Protein AF-A0A7Y3LKH9-F1 (afdb_monomer)

Radius of gyration: 17.62 Å; Cα contacts (8 Å, |Δi|>4): 462; chains: 1; bounding box: 52×49×43 Å

pLDDT: mean 91.6, std 11.25, range [32.53, 98.62]

Secondary structure (DSSP, 8-state):
----S----PPPPHHHHHHHHHHTT--TT-EEEE-SS-HHHHHHHHHHHTTT-TT-EEEETTTTEEEE--SS--SSTT-GGGG-EEEE--HHHHHHHTT-TTT--EEEE--SEEETT--EESSEES-SSS-SEE-S--TTGGGGGGSSEEEEE-S--STTTEESS-SS-SB-SSTTSHHHHHHHT-SS--EEEEE-SS-EEE--TTT--

Solvent-accessible surface area (backbone atoms only — not comparable to full-atom values): 11127 Å² total; per-residue (Å²): 135,82,81,73,94,70,79,72,75,72,83,81,50,54,64,56,54,41,17,51,61,53,21,74,74,63,47,39,83,34,24,35,43,35,53,58,87,32,62,52,60,54,49,8,50,51,51,22,34,76,69,79,12,68,68,38,42,38,33,41,48,44,64,30,12,32,47,46,69,76,78,70,89,67,98,43,54,64,42,74,73,44,66,49,32,83,45,69,52,55,67,68,58,53,56,69,40,56,43,34,34,92,62,33,32,34,36,55,42,59,46,61,22,32,18,55,29,52,27,20,14,26,42,33,41,53,50,81,94,66,43,82,40,76,47,97,42,47,80,73,29,69,31,41,35,21,16,34,31,28,44,33,42,40,90,64,88,47,73,76,28,49,32,85,63,51,71,33,88,31,13,46,23,28,66,88,21,54,69,52,40,62,72,64,70,53,79,22,64,25,55,57,36,40,40,33,70,86,50,75,45,66,49,42,91,78,60,39,60

Structure (mmCIF, N/CA/C/O backbone):
data_AF-A0A7Y3LKH9-F1
#
_entry.id   AF-A0A7Y3LKH9-F1
#
loop_
_atom_site.group_PDB
_atom_site.id
_atom_site.type_symbol
_atom_site.label_atom_id
_atom_site.label_alt_id
_atom_site.label_comp_id
_atom_site.label_asym_id
_atom_site.label_entity_id
_atom_site.label_seq_id
_atom_site.pdbx_PDB_ins_code
_atom_site.Cartn_x
_atom_site.Cartn_y
_atom_site.Cartn_z
_atom_site.occupancy
_atom_site.B_iso_or_equiv
_atom_site.auth_seq_id
_atom_site.auth_comp_id
_atom_site.auth_asym_id
_atom_site.auth_atom_id
_atom_site.pdbx_PDB_model_num
ATOM 1 N N . MET A 1 1 ? 30.697 -27.870 -15.720 1.00 39.16 1 MET A N 1
ATOM 2 C CA . MET A 1 1 ? 30.028 -27.040 -14.702 1.00 39.16 1 MET A CA 1
ATOM 3 C C . MET A 1 1 ? 28.981 -27.933 -14.052 1.00 39.16 1 MET A C 1
ATOM 5 O O . MET A 1 1 ? 27.916 -28.139 -14.610 1.00 39.16 1 MET A O 1
ATOM 9 N N . THR A 1 2 ? 29.376 -28.647 -13.005 1.00 32.53 2 THR A N 1
ATOM 10 C CA . THR A 1 2 ? 28.554 -29.666 -12.347 1.00 32.53 2 THR A CA 1
ATOM 11 C C . THR A 1 2 ? 27.554 -28.965 -11.439 1.00 32.53 2 THR A C 1
ATOM 13 O O . THR A 1 2 ? 27.930 -28.429 -10.401 1.00 32.53 2 THR A O 1
ATOM 16 N N . VAL A 1 3 ? 26.286 -28.939 -11.853 1.00 41.66 3 VAL A N 1
ATOM 17 C CA . VAL A 1 3 ? 25.172 -28.574 -10.975 1.00 41.66 3 VAL A CA 1
ATOM 18 C C . VAL A 1 3 ? 25.102 -29.655 -9.899 1.00 41.66 3 VAL A C 1
ATOM 20 O O . VAL A 1 3 ? 24.783 -30.810 -10.176 1.00 41.66 3 VAL A O 1
ATOM 23 N N . SER A 1 4 ? 25.522 -29.290 -8.692 1.00 42.88 4 SER A N 1
ATOM 24 C CA . SER A 1 4 ? 25.428 -30.117 -7.494 1.00 42.88 4 SER A CA 1
ATOM 25 C C . SER A 1 4 ? 23.970 -30.540 -7.283 1.00 42.88 4 SER A C 1
ATOM 27 O O . SER A 1 4 ? 23.099 -29.693 -7.107 1.00 42.88 4 SER A O 1
ATOM 29 N N . GLN A 1 5 ? 23.710 -31.850 -7.304 1.00 46.78 5 GLN A N 1
ATOM 30 C CA . GLN A 1 5 ? 22.403 -32.481 -7.083 1.00 46.78 5 GLN A CA 1
ATOM 31 C C . GLN A 1 5 ? 21.967 -32.429 -5.606 1.00 46.78 5 GLN A C 1
ATOM 33 O O . GLN A 1 5 ? 21.708 -33.464 -4.998 1.00 46.78 5 GLN A O 1
ATOM 38 N N . ASN A 1 6 ? 21.906 -31.239 -5.003 1.00 44.88 6 ASN A N 1
ATOM 39 C CA . ASN A 1 6 ? 21.401 -31.098 -3.635 1.00 44.88 6 ASN A CA 1
ATOM 40 C C . ASN A 1 6 ? 20.692 -29.761 -3.358 1.00 44.88 6 ASN A C 1
ATOM 42 O O . ASN A 1 6 ? 20.742 -29.257 -2.240 1.00 44.88 6 ASN A O 1
ATOM 46 N N . ASP A 1 7 ? 19.991 -29.207 -4.351 1.00 50.59 7 ASP A N 1
ATOM 47 C CA . ASP A 1 7 ? 19.012 -28.135 -4.126 1.00 50.59 7 ASP A CA 1
ATOM 48 C C . ASP A 1 7 ? 17.713 -28.737 -3.570 1.00 50.59 7 ASP A C 1
ATOM 50 O O . ASP A 1 7 ? 16.681 -28.818 -4.240 1.00 50.59 7 ASP A O 1
ATOM 54 N N . GLN A 1 8 ? 17.742 -29.179 -2.310 1.00 53.81 8 GLN A N 1
ATOM 55 C CA . GLN A 1 8 ? 16.508 -29.139 -1.534 1.00 53.81 8 GLN A CA 1
ATOM 56 C C . GLN A 1 8 ? 16.164 -27.658 -1.385 1.00 53.81 8 GLN A C 1
ATOM 58 O O . GLN A 1 8 ? 16.803 -26.957 -0.602 1.00 53.81 8 GLN A O 1
ATOM 63 N N . LEU A 1 9 ? 15.209 -27.177 -2.189 1.00 62.66 9 LEU A N 1
ATOM 64 C CA . LEU A 1 9 ? 14.666 -25.825 -2.071 1.00 62.66 9 LEU A CA 1
ATOM 65 C C . LEU A 1 9 ? 14.384 -25.560 -0.590 1.00 62.66 9 LEU A C 1
ATOM 67 O O . LEU A 1 9 ? 13.587 -26.273 0.026 1.00 62.66 9 LEU A O 1
ATOM 71 N N . ALA A 1 10 ? 15.079 -24.576 -0.015 1.00 67.81 10 ALA A N 1
ATOM 72 C CA . ALA A 1 10 ? 14.844 -24.177 1.362 1.00 67.81 10 ALA A CA 1
ATOM 73 C C . ALA A 1 10 ? 13.341 -23.885 1.542 1.00 67.81 10 ALA A C 1
ATOM 75 O O . ALA A 1 10 ? 12.713 -23.339 0.628 1.00 67.81 10 ALA A O 1
ATOM 76 N N . PRO A 1 11 ? 12.736 -24.262 2.682 1.00 83.56 11 PRO A N 1
ATOM 77 C CA . PRO A 1 11 ? 11.339 -23.946 2.932 1.00 83.56 11 PRO A CA 1
ATOM 78 C C . PRO A 1 11 ? 11.144 -22.431 2.833 1.00 83.56 11 PRO A C 1
ATOM 80 O O . PRO A 1 11 ? 11.898 -21.660 3.428 1.00 83.56 11 PRO A O 1
ATOM 83 N N . TRP A 1 12 ? 10.142 -22.016 2.062 1.00 87.25 12 TRP A N 1
ATOM 84 C CA . TRP A 1 12 ? 9.842 -20.606 1.841 1.00 87.25 12 TRP A CA 1
ATOM 85 C C . TRP A 1 12 ? 9.496 -19.904 3.159 1.00 87.25 12 TRP A C 1
ATOM 87 O O . TRP A 1 12 ? 8.848 -20.447 4.059 1.00 87.25 12 TRP A O 1
ATOM 97 N N . SER A 1 13 ? 9.928 -18.657 3.266 1.00 92.50 13 SER A N 1
ATOM 98 C CA . SER A 1 13 ? 9.639 -17.752 4.367 1.00 92.50 13 SER A CA 1
ATOM 99 C C . SER A 1 13 ? 8.230 -17.165 4.258 1.00 92.50 13 SER A C 1
ATOM 101 O O . SER A 1 13 ? 7.627 -17.067 3.185 1.00 92.50 13 SER A O 1
ATOM 103 N N . ARG A 1 14 ? 7.697 -16.685 5.387 1.00 94.56 14 ARG A N 1
ATOM 104 C CA . ARG A 1 14 ? 6.405 -15.979 5.398 1.00 94.56 14 ARG A CA 1
ATOM 105 C C . ARG A 1 14 ? 6.438 -14.718 4.530 1.00 94.56 14 ARG A C 1
ATOM 107 O O . ARG A 1 14 ? 5.446 -14.422 3.875 1.00 94.56 14 ARG A O 1
ATOM 114 N N . SER A 1 15 ? 7.565 -14.009 4.482 1.00 93.94 15 SER A N 1
ATOM 115 C CA . SER A 1 15 ? 7.717 -12.792 3.676 1.00 93.94 15 SER A CA 1
ATOM 116 C C . SER A 1 15 ? 7.677 -13.080 2.173 1.00 93.94 15 SER A C 1
ATOM 118 O O . SER A 1 15 ? 7.067 -12.310 1.435 1.00 93.94 15 SER A O 1
ATOM 120 N N . GLU A 1 16 ? 8.237 -14.209 1.722 1.00 94.25 16 GLU A N 1
ATOM 121 C CA . GLU A 1 16 ? 8.102 -14.664 0.329 1.00 94.25 16 GLU A CA 1
ATOM 122 C C . GLU A 1 16 ? 6.645 -14.987 -0.007 1.00 94.25 16 GLU A C 1
ATOM 124 O O . GLU A 1 16 ? 6.137 -14.535 -1.032 1.00 94.25 16 GLU A O 1
ATOM 129 N N . LEU A 1 17 ? 5.930 -15.685 0.885 1.00 95.38 17 LEU A N 1
ATOM 130 C CA . LEU A 1 17 ? 4.504 -15.946 0.687 1.00 95.38 17 LEU A CA 1
ATOM 131 C C . LEU A 1 17 ? 3.699 -14.639 0.602 1.00 95.38 17 LEU A C 1
ATOM 133 O O . LEU A 1 17 ? 2.852 -14.501 -0.279 1.00 95.38 17 LEU A O 1
ATOM 137 N N . MET A 1 18 ? 3.972 -13.669 1.478 1.00 97.62 18 MET A N 1
ATOM 138 C CA . MET A 1 18 ? 3.322 -12.355 1.440 1.00 97.62 18 MET A CA 1
ATOM 139 C C . MET A 1 18 ? 3.608 -11.616 0.125 1.00 97.62 18 MET A C 1
ATOM 141 O O . MET A 1 18 ? 2.678 -11.080 -0.480 1.00 97.62 18 MET A O 1
ATOM 145 N N . ALA A 1 19 ? 4.859 -11.624 -0.350 1.00 96.69 19 ALA A N 1
ATOM 146 C CA . ALA A 1 19 ? 5.231 -11.017 -1.627 1.00 96.69 19 ALA A CA 1
ATOM 147 C C . ALA A 1 19 ? 4.493 -11.677 -2.803 1.00 96.69 19 ALA A C 1
ATOM 149 O O . ALA A 1 19 ? 3.967 -10.976 -3.663 1.00 96.69 19 ALA A O 1
ATOM 150 N N . VAL A 1 20 ? 4.360 -13.008 -2.800 1.00 97.25 20 VAL A N 1
ATOM 151 C CA . VAL A 1 20 ? 3.569 -13.748 -3.798 1.00 97.25 20 VAL A CA 1
ATOM 152 C C . VAL A 1 20 ? 2.088 -13.358 -3.747 1.00 97.25 20 VAL A C 1
ATOM 154 O O . VAL A 1 20 ? 1.468 -13.187 -4.797 1.00 97.25 20 VAL A O 1
ATOM 157 N N . GLN A 1 21 ? 1.497 -13.208 -2.556 1.00 98.00 21 GLN A N 1
ATOM 158 C CA . GLN A 1 21 ? 0.090 -12.803 -2.426 1.00 98.00 21 GLN A CA 1
ATOM 159 C C . GLN A 1 21 ? -0.160 -11.388 -2.952 1.00 98.00 21 GLN A C 1
ATOM 161 O O . GLN A 1 21 ? -1.174 -11.164 -3.608 1.00 98.00 21 GLN A O 1
ATOM 166 N N . LEU A 1 22 ? 0.763 -10.455 -2.705 1.00 98.25 22 LEU A N 1
ATOM 167 C CA . LEU A 1 22 ? 0.688 -9.100 -3.253 1.00 98.25 22 LEU A CA 1
ATOM 168 C C . LEU A 1 22 ? 0.913 -9.090 -4.771 1.00 98.25 22 LEU A C 1
ATOM 170 O O . LEU A 1 22 ? 0.134 -8.470 -5.489 1.00 98.25 22 LEU A O 1
ATOM 174 N N . ALA A 1 23 ? 1.912 -9.825 -5.271 1.00 98.12 23 ALA A N 1
ATOM 175 C CA . ALA A 1 23 ? 2.246 -9.875 -6.695 1.00 98.12 23 ALA A CA 1
ATOM 176 C C . ALA A 1 23 ? 1.058 -10.335 -7.549 1.00 98.12 23 ALA A C 1
ATOM 178 O O . ALA A 1 23 ? 0.774 -9.732 -8.574 1.00 98.12 23 ALA A O 1
ATOM 179 N N . LYS A 1 24 ? 0.295 -11.336 -7.086 1.00 97.62 24 LYS A N 1
ATOM 180 C CA . LYS A 1 24 ? -0.917 -11.852 -7.761 1.00 97.62 24 LYS A CA 1
ATOM 181 C C . LYS A 1 24 ? -2.038 -10.821 -7.955 1.00 97.62 24 LYS A C 1
ATOM 183 O O . LYS A 1 24 ? -3.040 -11.124 -8.599 1.00 97.62 24 LYS A O 1
ATOM 188 N N . ARG A 1 25 ? -1.944 -9.661 -7.307 1.00 97.69 25 ARG A N 1
ATOM 189 C CA . ARG A 1 25 ? -2.975 -8.609 -7.299 1.00 97.69 25 ARG A CA 1
ATOM 190 C C . ARG A 1 25 ? -2.600 -7.428 -8.184 1.00 97.69 25 ARG A C 1
ATOM 192 O O . ARG A 1 25 ? -3.428 -6.532 -8.376 1.00 97.69 25 ARG A O 1
ATOM 199 N N . LEU A 1 26 ? -1.380 -7.455 -8.709 1.00 98.31 26 LEU A N 1
ATOM 200 C CA . LEU A 1 26 ? -0.872 -6.512 -9.682 1.00 98.31 26 LEU A CA 1
ATOM 201 C C . LEU A 1 26 ? -1.302 -6.938 -11.085 1.00 98.31 26 LEU A C 1
ATOM 203 O O . LEU A 1 26 ? -1.521 -8.116 -11.366 1.00 98.31 26 LEU A O 1
ATOM 207 N N . ARG A 1 27 ? -1.489 -5.946 -11.943 1.00 98.06 27 ARG A N 1
ATOM 208 C CA . ARG A 1 27 ? -1.898 -6.074 -13.338 1.00 98.06 27 ARG A CA 1
ATOM 209 C C . ARG A 1 27 ? -0.782 -5.538 -14.221 1.00 98.06 27 ARG A C 1
ATOM 211 O O . ARG A 1 27 ? 0.042 -4.749 -13.771 1.00 98.06 27 ARG A O 1
ATOM 218 N N . ASN A 1 28 ? -0.759 -5.969 -15.477 1.00 98.12 28 ASN A N 1
ATOM 219 C CA . ASN A 1 28 ? 0.288 -5.571 -16.416 1.00 98.12 28 ASN A CA 1
ATOM 220 C C . ASN A 1 28 ? 0.322 -4.058 -16.682 1.00 98.12 28 ASN A C 1
ATOM 222 O O . ASN A 1 28 ? 1.368 -3.525 -16.996 1.00 98.12 28 ASN A O 1
ATOM 226 N N . ASP A 1 29 ? -0.809 -3.376 -16.538 1.00 97.00 29 ASP A N 1
ATOM 227 C CA . ASP A 1 29 ? -0.981 -1.942 -16.770 1.00 97.00 29 ASP A CA 1
ATOM 228 C C . ASP A 1 29 ? -0.974 -1.108 -15.479 1.00 97.00 29 ASP A C 1
ATOM 230 O O . ASP A 1 29 ? -1.272 0.086 -15.510 1.00 97.00 29 ASP A O 1
ATOM 234 N N . ASP A 1 30 ? -0.668 -1.719 -14.331 1.00 97.50 30 ASP A N 1
ATOM 235 C CA . ASP A 1 30 ? -0.645 -0.984 -13.076 1.00 97.50 30 ASP A CA 1
ATOM 236 C C . ASP A 1 30 ? 0.540 -0.012 -13.003 1.00 97.50 30 ASP A C 1
ATOM 238 O O . ASP A 1 30 ? 1.651 -0.274 -13.470 1.00 97.50 30 ASP A O 1
ATOM 242 N N . VAL A 1 31 ? 0.311 1.092 -12.300 1.00 96.69 31 VAL A N 1
ATOM 243 C CA . VAL A 1 31 ? 1.361 2.002 -11.854 1.00 96.69 31 VAL A CA 1
ATOM 244 C C . VAL A 1 31 ? 1.283 2.060 -10.341 1.00 96.69 31 VAL A C 1
ATOM 246 O O . VAL A 1 31 ? 0.299 2.519 -9.752 1.00 96.69 31 VAL A O 1
ATOM 249 N N . THR A 1 32 ? 2.323 1.544 -9.705 1.00 95.88 32 THR A N 1
ATOM 250 C CA . THR A 1 32 ? 2.370 1.367 -8.260 1.00 95.88 32 THR A CA 1
ATOM 251 C C . THR A 1 32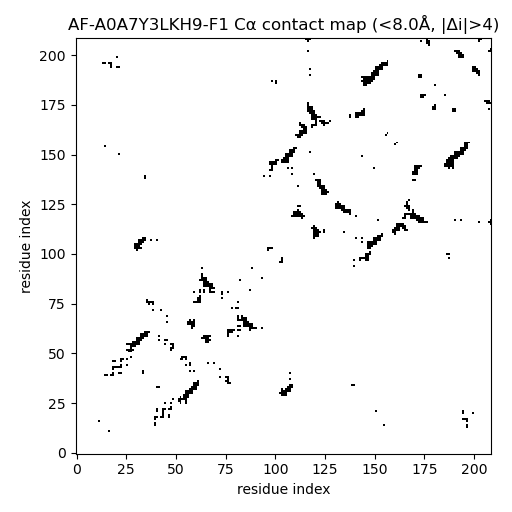 ? 3.279 2.400 -7.617 1.00 95.88 32 THR A C 1
ATOM 253 O O . THR A 1 32 ? 4.335 2.751 -8.152 1.00 95.88 32 THR A O 1
ATOM 256 N N . VAL A 1 33 ? 2.887 2.842 -6.426 1.00 92.19 33 VAL A N 1
ATOM 257 C CA . VAL A 1 33 ? 3.740 3.622 -5.531 1.00 92.19 33 VAL A CA 1
ATOM 258 C C . VAL A 1 33 ? 3.809 2.936 -4.171 1.00 92.19 33 VAL A C 1
ATOM 260 O O . VAL A 1 33 ? 2.857 2.295 -3.709 1.00 92.19 33 VAL A O 1
ATOM 263 N N . MET A 1 34 ? 4.960 3.049 -3.522 1.00 89.38 34 MET A N 1
ATOM 264 C CA . MET A 1 34 ? 5.209 2.452 -2.215 1.00 89.38 34 MET A 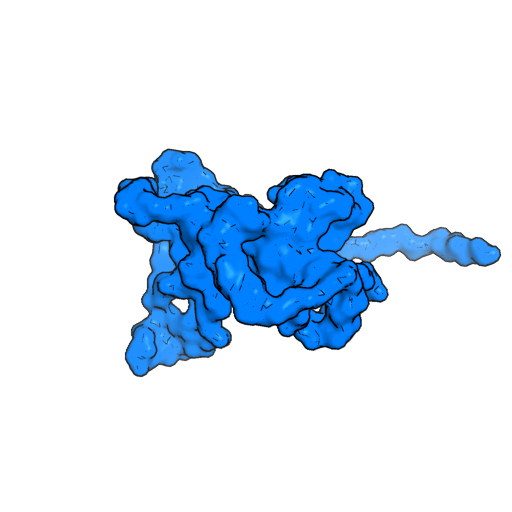CA 1
ATOM 265 C C . MET A 1 34 ? 6.025 3.390 -1.339 1.00 89.38 34 MET A C 1
ATOM 267 O O . MET A 1 34 ? 6.877 4.110 -1.841 1.00 89.38 34 MET A O 1
ATOM 271 N N . GLY A 1 35 ? 5.794 3.357 -0.026 1.00 83.38 35 GLY A N 1
ATOM 272 C CA . GLY A 1 35 ? 6.518 4.198 0.931 1.00 83.38 35 GLY A CA 1
ATOM 273 C C . GLY A 1 35 ? 7.961 3.752 1.201 1.00 83.38 35 GLY A C 1
ATOM 274 O O . GLY A 1 35 ? 8.504 2.852 0.565 1.00 83.38 35 GLY A O 1
ATOM 275 N N . THR A 1 36 ? 8.580 4.358 2.211 1.00 79.62 36 THR A N 1
ATOM 276 C CA . THR A 1 36 ? 10.018 4.232 2.518 1.00 79.62 36 THR A CA 1
ATOM 277 C C . THR A 1 36 ? 10.430 2.894 3.149 1.00 79.62 36 THR A C 1
ATOM 279 O O . THR A 1 36 ? 11.610 2.577 3.166 1.00 79.62 36 THR A O 1
ATOM 282 N N . ALA A 1 37 ? 9.494 2.102 3.682 1.00 84.81 37 ALA A N 1
ATOM 283 C CA . ALA A 1 37 ? 9.763 0.814 4.341 1.00 84.81 37 ALA A CA 1
ATOM 284 C C . ALA A 1 37 ? 8.948 -0.319 3.690 1.00 84.81 37 ALA A C 1
ATOM 286 O O . ALA A 1 37 ? 8.036 -0.897 4.287 1.00 84.81 37 ALA A O 1
ATOM 287 N N . SER A 1 38 ? 9.253 -0.604 2.425 1.00 89.25 38 SER A N 1
ATOM 288 C CA . SER A 1 38 ? 8.386 -1.350 1.504 1.00 89.25 38 SER A CA 1
ATOM 289 C C . SER A 1 38 ? 9.068 -2.531 0.807 1.00 89.25 38 SER A C 1
ATOM 291 O O . SER A 1 38 ? 8.733 -2.866 -0.324 1.00 89.25 38 SER A O 1
ATOM 293 N N . ALA A 1 39 ? 9.977 -3.227 1.496 1.00 91.31 39 ALA A N 1
ATOM 294 C CA . ALA A 1 39 ? 10.739 -4.333 0.907 1.00 91.31 39 ALA A CA 1
ATOM 295 C C . ALA A 1 39 ? 9.836 -5.444 0.333 1.00 91.31 39 ALA A C 1
ATOM 297 O O . ALA A 1 39 ? 10.059 -5.910 -0.780 1.00 91.31 39 ALA A O 1
ATOM 298 N N . ILE A 1 40 ? 8.776 -5.835 1.053 1.00 94.44 40 ILE A N 1
ATOM 299 C CA . ILE A 1 40 ? 7.829 -6.858 0.575 1.00 94.44 40 ILE A CA 1
ATOM 300 C C . ILE A 1 40 ? 7.090 -6.377 -0.696 1.00 94.44 40 ILE A C 1
ATOM 302 O O . ILE A 1 40 ? 7.111 -7.113 -1.683 1.00 94.44 40 ILE A O 1
ATOM 306 N N . PRO A 1 41 ? 6.489 -5.167 -0.741 1.00 95.00 41 PRO A N 1
ATOM 307 C CA . PRO A 1 41 ? 5.968 -4.590 -1.984 1.00 95.00 41 PRO A CA 1
ATOM 308 C C . PRO A 1 41 ? 6.972 -4.484 -3.138 1.00 95.00 41 PRO A C 1
ATOM 310 O O . PRO A 1 41 ? 6.614 -4.818 -4.264 1.00 95.00 41 PRO A O 1
ATOM 313 N N . GLN A 1 42 ? 8.220 -4.071 -2.882 1.00 92.94 42 GLN A N 1
ATOM 314 C CA . GLN A 1 42 ? 9.271 -3.990 -3.909 1.00 92.94 42 GLN A CA 1
ATOM 315 C C . GLN A 1 42 ? 9.510 -5.358 -4.556 1.00 92.94 42 GLN A C 1
ATOM 317 O O . GLN A 1 42 ? 9.518 -5.484 -5.781 1.00 92.94 42 GLN A O 1
ATOM 322 N N . VAL A 1 43 ? 9.634 -6.401 -3.728 1.00 93.94 43 VAL A N 1
ATOM 323 C CA . VAL A 1 43 ? 9.772 -7.784 -4.200 1.00 93.94 43 VAL A CA 1
ATOM 324 C C . VAL A 1 43 ? 8.522 -8.239 -4.946 1.00 93.94 43 VAL A C 1
ATOM 326 O O . VAL A 1 43 ? 8.646 -8.873 -5.989 1.00 93.94 43 VAL A O 1
ATOM 329 N N . ALA A 1 44 ? 7.325 -7.901 -4.462 1.00 95.94 44 ALA A N 1
ATOM 330 C CA . ALA A 1 44 ? 6.070 -8.256 -5.121 1.00 95.94 44 ALA A CA 1
ATOM 331 C C . ALA A 1 44 ? 5.952 -7.639 -6.525 1.00 95.94 44 ALA A C 1
ATOM 333 O O . ALA A 1 44 ? 5.605 -8.342 -7.473 1.00 95.94 44 ALA A O 1
ATOM 334 N N . CYS A 1 45 ? 6.291 -6.355 -6.673 1.00 95.88 45 CYS A N 1
ATOM 335 C CA . CYS A 1 45 ? 6.277 -5.668 -7.964 1.00 95.88 45 CYS A CA 1
ATOM 336 C C . CYS A 1 45 ? 7.302 -6.270 -8.921 1.00 95.88 45 CYS A C 1
ATOM 338 O O . CYS A 1 45 ? 6.974 -6.585 -10.064 1.00 95.88 45 CYS A O 1
ATOM 340 N N . ARG A 1 46 ? 8.525 -6.520 -8.440 1.00 94.06 46 ARG A N 1
ATOM 341 C CA . ARG A 1 46 ? 9.558 -7.146 -9.267 1.00 94.06 46 ARG A CA 1
ATOM 342 C C . ARG A 1 46 ? 9.192 -8.569 -9.675 1.00 94.06 46 ARG A C 1
ATOM 344 O O . ARG A 1 46 ? 9.405 -8.948 -10.821 1.00 94.06 46 ARG A O 1
ATOM 351 N N . LEU A 1 47 ? 8.618 -9.352 -8.763 1.00 95.31 47 LEU A N 1
ATOM 352 C CA . LEU A 1 47 ? 8.116 -10.687 -9.068 1.00 95.31 47 LEU A CA 1
ATOM 353 C C . LEU A 1 47 ? 7.023 -10.627 -10.141 1.00 95.31 47 LEU A C 1
ATOM 355 O O . LEU A 1 47 ? 7.036 -11.439 -11.061 1.00 95.31 47 LEU A O 1
ATOM 359 N N . ALA A 1 48 ? 6.100 -9.667 -10.053 1.00 97.50 48 ALA A N 1
ATOM 360 C CA . ALA A 1 48 ? 5.062 -9.478 -11.060 1.00 97.50 48 ALA A CA 1
ATOM 361 C C . ALA A 1 48 ? 5.659 -9.129 -12.437 1.00 97.50 48 ALA A C 1
ATOM 363 O O . ALA A 1 48 ? 5.340 -9.819 -13.407 1.00 97.50 48 ALA A O 1
ATOM 364 N N . GLN A 1 49 ? 6.605 -8.180 -12.502 1.00 96.25 49 GLN A N 1
ATOM 365 C CA . GLN A 1 49 ? 7.349 -7.822 -13.724 1.00 96.25 49 GLN A CA 1
ATOM 366 C C . GLN A 1 49 ? 8.060 -9.012 -14.370 1.00 96.25 49 GLN A C 1
ATOM 368 O O . GLN A 1 49 ? 8.034 -9.176 -15.585 1.00 96.25 49 GLN A O 1
ATOM 373 N N . LEU A 1 50 ? 8.676 -9.877 -13.563 1.00 95.12 50 LEU A N 1
ATOM 374 C CA . LEU A 1 50 ? 9.406 -11.046 -14.056 1.00 95.12 50 LEU A CA 1
ATOM 375 C C . LEU A 1 50 ? 8.501 -12.230 -14.439 1.00 95.12 50 LEU A C 1
ATOM 377 O O . LEU A 1 50 ? 9.015 -13.239 -14.918 1.00 95.12 50 LEU A O 1
ATOM 381 N N . THR A 1 51 ? 7.186 -12.155 -14.201 1.00 97.12 51 THR A N 1
ATOM 382 C CA . THR A 1 51 ? 6.280 -13.302 -14.387 1.00 97.12 51 THR A CA 1
ATOM 383 C C . THR A 1 51 ? 5.089 -13.017 -15.292 1.00 97.12 51 THR A C 1
ATOM 385 O O . THR A 1 51 ? 4.970 -13.642 -16.341 1.00 97.12 51 THR A O 1
ATOM 388 N N . HIS A 1 52 ? 4.178 -12.133 -14.889 1.00 98.38 52 HIS A N 1
ATOM 389 C CA . HIS A 1 52 ? 2.862 -11.982 -15.525 1.00 98.38 52 HIS A CA 1
ATOM 390 C C . HIS A 1 52 ? 2.485 -10.533 -15.845 1.00 98.38 52 HIS A C 1
ATOM 392 O O . HIS A 1 52 ? 1.471 -10.306 -16.500 1.00 98.38 52 HIS A O 1
ATOM 398 N N . ALA A 1 53 ? 3.274 -9.568 -15.375 1.00 98.44 53 ALA A N 1
ATOM 399 C CA . ALA A 1 53 ? 3.015 -8.143 -15.516 1.00 98.44 53 ALA A CA 1
ATOM 400 C C . ALA A 1 53 ? 4.288 -7.376 -15.948 1.00 98.44 53 ALA A C 1
ATOM 402 O O . ALA A 1 53 ? 4.711 -6.476 -15.223 1.00 98.44 53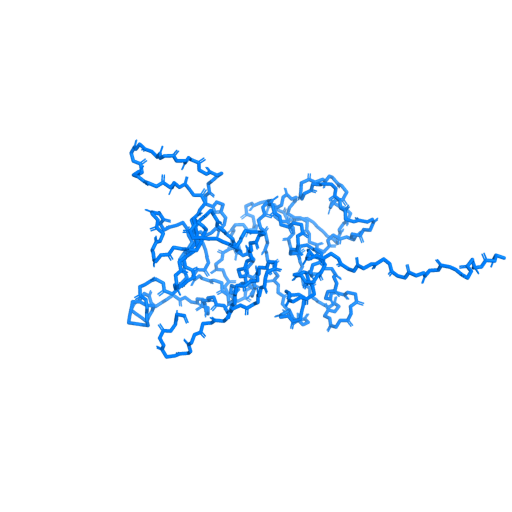 ALA A O 1
ATOM 403 N N . PRO A 1 54 ? 4.955 -7.751 -17.063 1.00 96.94 54 PRO A N 1
ATOM 404 C CA . PRO A 1 54 ? 6.202 -7.118 -17.512 1.00 96.94 54 PRO A CA 1
ATOM 405 C C . PRO A 1 54 ? 6.117 -5.601 -17.741 1.00 96.94 54 PRO A C 1
ATOM 407 O O . PRO A 1 54 ? 7.136 -4.933 -17.587 1.00 96.94 54 PRO A O 1
ATOM 410 N N . ASP A 1 55 ? 4.936 -5.061 -18.051 1.00 97.50 55 ASP A N 1
ATOM 411 C CA . ASP A 1 55 ? 4.728 -3.628 -18.318 1.00 97.50 55 ASP A CA 1
ATOM 412 C C . ASP A 1 55 ? 4.298 -2.829 -17.066 1.00 97.50 55 ASP A C 1
ATOM 414 O O . ASP A 1 55 ? 4.050 -1.626 -17.145 1.00 97.50 55 ASP A O 1
ATOM 418 N N . LEU A 1 56 ? 4.243 -3.480 -15.893 1.00 97.56 56 LEU A N 1
ATOM 419 C CA . LEU A 1 56 ? 3.952 -2.850 -14.602 1.00 97.56 56 LEU A CA 1
ATOM 420 C C . LEU A 1 56 ? 4.987 -1.764 -14.287 1.00 97.56 56 LEU A C 1
ATOM 422 O O . LEU A 1 56 ? 6.186 -2.053 -14.223 1.00 97.56 56 LEU A O 1
ATOM 426 N N . TYR A 1 57 ? 4.533 -0.564 -13.928 1.00 96.75 57 TYR A N 1
ATOM 427 C CA . TYR A 1 57 ? 5.404 0.477 -13.385 1.00 96.75 57 TYR A CA 1
ATOM 428 C C . TYR A 1 57 ? 5.467 0.412 -11.854 1.00 96.75 57 TYR A C 1
ATOM 430 O O . TYR A 1 57 ? 4.452 0.421 -11.156 1.00 96.75 57 TYR A O 1
ATOM 438 N N . SER A 1 58 ? 6.679 0.381 -11.303 1.00 95.00 58 SER A N 1
ATOM 439 C CA . SER A 1 58 ? 6.934 0.332 -9.861 1.00 95.00 58 SER A CA 1
ATOM 440 C C . SER A 1 58 ? 7.811 1.490 -9.413 1.00 95.00 58 SER A C 1
ATOM 442 O O . SER A 1 58 ? 9.015 1.485 -9.667 1.00 95.00 58 SER A O 1
ATOM 444 N N . ILE A 1 59 ? 7.226 2.450 -8.696 1.00 94.25 59 ILE A N 1
ATOM 445 C CA . ILE A 1 59 ? 7.933 3.614 -8.153 1.00 94.25 59 ILE A CA 1
ATOM 446 C C . ILE A 1 59 ? 8.353 3.318 -6.709 1.00 94.25 59 ILE A C 1
ATOM 448 O O . ILE A 1 59 ? 7.518 3.255 -5.805 1.00 94.25 59 ILE A O 1
ATOM 452 N N . ALA A 1 60 ? 9.654 3.141 -6.475 1.00 89.25 60 ALA A N 1
ATOM 453 C CA . ALA A 1 60 ? 10.216 2.879 -5.152 1.00 89.25 60 ALA A CA 1
ATOM 454 C C . ALA A 1 60 ? 10.307 4.176 -4.329 1.00 89.25 60 ALA A C 1
ATOM 456 O O . ALA A 1 60 ? 11.141 5.028 -4.618 1.00 89.25 60 ALA A O 1
ATOM 457 N N . GLY A 1 61 ? 9.497 4.347 -3.280 1.00 75.88 61 GLY A N 1
ATOM 458 C CA . GLY A 1 61 ? 9.373 5.655 -2.613 1.00 75.88 61 GLY A CA 1
ATOM 459 C C . GLY A 1 61 ? 10.568 6.139 -1.794 1.00 75.88 61 GLY A C 1
ATOM 460 O O . GLY A 1 61 ? 10.620 7.319 -1.474 1.00 75.88 61 GLY A O 1
ATOM 461 N N . GLY A 1 62 ? 11.535 5.285 -1.443 1.00 79.75 62 GLY A N 1
ATOM 462 C CA . GLY A 1 62 ? 12.754 5.744 -0.761 1.00 79.75 62 GLY A CA 1
ATOM 463 C C . GLY A 1 62 ? 13.691 6.537 -1.676 1.00 79.75 62 GLY A C 1
ATOM 464 O O . GLY A 1 62 ? 14.280 7.526 -1.249 1.00 79.75 62 GLY A O 1
ATOM 465 N N . THR A 1 63 ? 13.791 6.128 -2.940 1.00 87.69 63 THR A N 1
ATOM 466 C CA . THR A 1 63 ? 14.693 6.715 -3.945 1.00 87.69 63 THR A CA 1
ATOM 467 C C . THR A 1 63 ? 13.956 7.405 -5.092 1.00 87.69 63 THR A C 1
ATOM 469 O O . THR A 1 63 ? 14.590 8.041 -5.924 1.00 87.69 63 THR A O 1
ATOM 472 N N . CYS A 1 64 ? 12.627 7.278 -5.147 1.00 91.94 64 CYS A N 1
ATOM 473 C CA . CYS A 1 64 ? 11.766 7.696 -6.259 1.00 91.94 64 CYS A CA 1
ATOM 474 C C . CYS A 1 64 ? 12.152 7.071 -7.615 1.00 91.94 64 CYS A C 1
ATOM 476 O O . CYS A 1 64 ? 11.839 7.615 -8.676 1.00 91.94 64 CYS A O 1
ATOM 478 N N . SER A 1 65 ? 12.825 5.919 -7.588 1.00 93.69 65 SER A N 1
ATOM 479 C CA . SER A 1 65 ? 13.260 5.201 -8.788 1.00 93.69 65 SER A CA 1
ATOM 480 C C . SER A 1 65 ? 12.105 4.433 -9.419 1.00 93.69 65 SER A C 1
ATOM 482 O O . SER A 1 65 ? 11.334 3.777 -8.716 1.00 93.69 65 SER A O 1
ATOM 484 N N . VAL A 1 66 ? 12.002 4.494 -10.744 1.00 95.19 66 VAL A N 1
ATOM 485 C CA . VAL A 1 66 ? 10.973 3.816 -11.535 1.00 95.19 66 VAL A CA 1
ATOM 486 C C . VAL A 1 66 ? 11.553 2.529 -12.101 1.00 95.19 66 VAL A C 1
ATOM 488 O O . VAL A 1 66 ? 12.530 2.569 -12.843 1.00 95.19 66 VAL A O 1
ATOM 491 N N . ASN A 1 67 ? 10.931 1.399 -11.768 1.00 94.56 67 ASN A N 1
ATOM 492 C CA . ASN A 1 67 ? 11.352 0.058 -12.175 1.00 94.56 67 ASN A CA 1
ATOM 493 C C . ASN A 1 67 ? 12.818 -0.239 -11.815 1.00 94.56 67 ASN A C 1
ATOM 495 O O . ASN A 1 67 ? 13.630 -0.486 -12.705 1.00 94.56 67 ASN A O 1
ATOM 499 N N . PRO A 1 68 ? 13.191 -0.228 -10.522 1.00 91.75 68 PRO A N 1
ATOM 500 C CA . PRO A 1 68 ? 14.527 -0.649 -10.121 1.00 91.75 68 PRO A CA 1
ATOM 501 C C . PRO A 1 68 ? 14.807 -2.085 -10.589 1.00 91.75 68 PRO A C 1
ATOM 503 O O . PRO A 1 68 ? 14.018 -3.010 -10.365 1.00 91.75 68 PRO A O 1
ATOM 506 N N . HIS A 1 69 ? 15.956 -2.287 -11.229 1.00 86.12 69 HIS A N 1
ATOM 507 C CA . HIS A 1 69 ? 16.449 -3.573 -11.719 1.00 86.12 69 HIS A CA 1
ATOM 508 C C . HIS A 1 69 ? 17.018 -4.377 -10.545 1.00 86.12 69 HIS A C 1
ATOM 510 O O . HIS A 1 69 ? 18.221 -4.592 -10.429 1.00 86.12 69 HIS A O 1
ATOM 516 N N . LEU A 1 70 ? 16.139 -4.788 -9.629 1.00 71.56 70 LEU A N 1
ATOM 517 C CA . LEU A 1 70 ? 16.521 -5.507 -8.413 1.00 71.56 70 LEU A CA 1
ATOM 518 C C . LEU A 1 70 ? 17.238 -6.829 -8.736 1.00 71.56 70 LEU A C 1
ATOM 520 O O . LEU A 1 70 ? 16.729 -7.633 -9.526 1.00 71.56 70 LEU A O 1
ATOM 524 N N . GLY A 1 71 ? 18.351 -7.088 -8.040 1.00 65.19 71 GLY A N 1
ATOM 525 C CA . GLY A 1 71 ? 18.949 -8.418 -7.920 1.00 65.19 71 GLY A CA 1
ATOM 526 C C . GLY A 1 71 ? 20.265 -8.418 -7.130 1.00 65.19 71 GLY A C 1
ATOM 527 O O . GLY A 1 71 ? 21.273 -7.995 -7.698 1.00 65.19 71 GLY A O 1
ATOM 528 N N . PRO A 1 72 ? 20.331 -8.931 -5.877 1.00 69.12 72 PRO A N 1
ATOM 529 C CA . PRO A 1 72 ? 19.274 -9.416 -4.960 1.00 69.12 72 PRO A CA 1
ATOM 530 C C . PRO A 1 72 ? 18.450 -8.287 -4.293 1.00 69.12 72 PRO A C 1
ATOM 532 O O . PRO A 1 72 ? 18.597 -7.120 -4.647 1.00 69.12 72 PRO A O 1
ATOM 535 N N . VAL A 1 73 ? 17.557 -8.628 -3.344 1.00 78.75 73 VAL A N 1
ATOM 536 C CA . VAL A 1 73 ? 16.847 -7.632 -2.509 1.00 78.75 73 VAL A CA 1
ATOM 537 C C . VAL A 1 73 ? 17.873 -6.785 -1.764 1.00 78.75 73 VAL A C 1
ATOM 539 O O . VAL A 1 73 ? 18.752 -7.323 -1.091 1.00 78.75 73 VAL A O 1
ATOM 542 N N . VAL A 1 74 ? 17.752 -5.466 -1.882 1.00 81.50 74 VAL A N 1
ATOM 543 C CA . VAL A 1 74 ? 18.648 -4.527 -1.207 1.00 81.50 74 VAL A CA 1
ATOM 544 C C . VAL A 1 74 ? 18.388 -4.504 0.308 1.00 81.50 74 VAL A C 1
ATOM 546 O O . VAL A 1 74 ? 17.242 -4.677 0.735 1.00 81.50 74 VAL A O 1
ATOM 549 N N . PRO A 1 75 ? 19.410 -4.260 1.151 1.00 83.38 75 PRO A N 1
ATOM 550 C CA . PRO A 1 75 ? 19.244 -4.221 2.609 1.00 83.38 75 PRO A CA 1
ATOM 551 C C . PRO A 1 75 ? 18.283 -3.131 3.104 1.00 83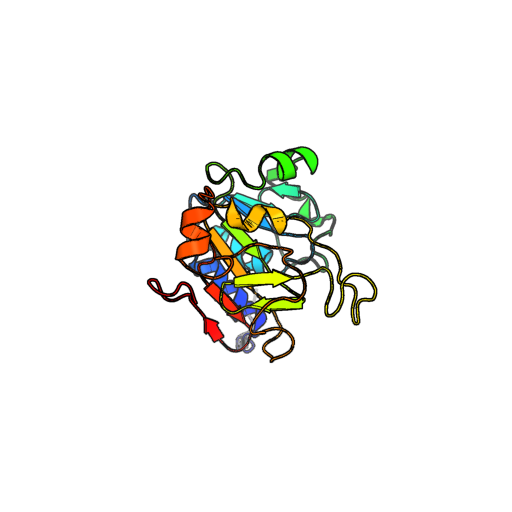.38 75 PRO A C 1
ATOM 553 O O . PRO A 1 75 ? 17.734 -3.235 4.200 1.00 83.38 75 PRO A O 1
ATOM 556 N N . SER A 1 76 ? 18.098 -2.075 2.310 1.00 87.31 76 SER A N 1
ATOM 557 C CA . SER A 1 76 ? 17.268 -0.921 2.634 1.00 87.31 76 SER A CA 1
ATOM 558 C C . SER A 1 76 ? 16.457 -0.474 1.424 1.00 87.31 76 SER A C 1
ATOM 560 O O . SER A 1 76 ? 16.966 -0.403 0.311 1.00 87.31 76 SER A O 1
ATOM 562 N N . CYS A 1 77 ? 15.209 -0.062 1.639 1.00 86.88 77 CYS A N 1
ATOM 563 C CA . CYS A 1 77 ? 14.388 0.537 0.583 1.00 86.88 77 CYS A CA 1
ATOM 564 C C . CYS A 1 77 ? 14.841 1.954 0.176 1.00 86.88 77 CYS A C 1
ATOM 566 O O . CYS A 1 77 ? 14.234 2.547 -0.714 1.00 86.88 77 CYS A O 1
ATOM 568 N N . GLY A 1 78 ? 15.869 2.500 0.834 1.00 86.75 78 GLY A N 1
ATOM 569 C CA . GLY A 1 78 ? 16.580 3.720 0.441 1.00 86.75 78 GLY A CA 1
ATOM 570 C C . GLY A 1 78 ? 18.016 3.460 -0.026 1.00 86.75 78 GLY A C 1
ATOM 571 O O . GLY A 1 78 ? 18.829 4.377 0.009 1.00 86.75 78 GLY A O 1
ATOM 572 N N . ASP A 1 79 ? 18.360 2.217 -0.374 1.00 88.88 79 ASP A N 1
ATOM 573 C CA . ASP A 1 79 ? 19.695 1.868 -0.867 1.00 88.88 79 ASP A CA 1
ATOM 574 C C . ASP A 1 79 ? 19.963 2.483 -2.253 1.00 88.88 79 ASP A C 1
ATOM 576 O O . ASP A 1 79 ? 19.079 2.507 -3.112 1.00 88.88 79 ASP A O 1
ATOM 580 N N . TYR A 1 80 ? 21.191 2.955 -2.486 1.00 89.00 80 TYR A N 1
ATOM 581 C CA . TYR A 1 80 ? 21.606 3.544 -3.763 1.00 89.00 80 TYR A CA 1
ATOM 582 C C . TYR A 1 80 ? 21.515 2.563 -4.932 1.00 89.00 80 TYR A C 1
ATOM 584 O O . TYR A 1 80 ? 21.333 3.000 -6.067 1.00 89.00 80 TYR A O 1
ATOM 592 N N . ASP A 1 81 ? 21.594 1.254 -4.686 1.00 88.69 81 ASP A N 1
ATOM 593 C CA . ASP A 1 81 ? 21.432 0.256 -5.745 1.00 88.69 81 ASP A CA 1
ATOM 594 C C . ASP A 1 81 ? 20.027 0.278 -6.372 1.00 88.69 81 ASP A C 1
ATOM 596 O O . ASP A 1 81 ? 19.871 -0.131 -7.523 1.00 88.69 81 ASP A O 1
ATOM 600 N N . LEU A 1 82 ? 19.021 0.845 -5.691 1.00 89.62 82 LEU A N 1
ATOM 601 C CA . LEU A 1 82 ? 17.697 1.088 -6.277 1.00 89.62 82 LEU A CA 1
ATOM 602 C C . LEU A 1 82 ? 17.711 2.141 -7.392 1.00 89.62 82 LEU A C 1
ATOM 604 O O . LEU A 1 82 ? 16.778 2.175 -8.187 1.00 89.62 82 LEU A O 1
ATOM 608 N N . LEU A 1 83 ? 18.760 2.966 -7.494 1.00 91.00 83 LEU A N 1
ATOM 609 C CA . LEU A 1 83 ? 18.930 3.921 -8.595 1.00 91.00 83 LEU A CA 1
ATOM 610 C C . LEU A 1 83 ? 19.328 3.240 -9.912 1.00 91.00 83 LEU A C 1
ATOM 612 O O . LEU A 1 83 ? 19.319 3.887 -10.959 1.00 91.00 83 LEU A O 1
ATOM 616 N N . ARG A 1 84 ? 19.662 1.942 -9.891 1.00 91.56 84 ARG A N 1
ATOM 617 C CA . ARG A 1 84 ? 19.774 1.127 -11.108 1.00 91.56 84 ARG A CA 1
ATOM 618 C C . ARG A 1 84 ? 18.368 0.801 -11.584 1.00 91.56 84 ARG A C 1
ATOM 620 O O . ARG A 1 84 ? 17.809 -0.238 -11.251 1.00 91.56 84 ARG A O 1
ATOM 627 N N . ALA A 1 85 ? 17.784 1.746 -12.292 1.00 94.06 85 ALA A N 1
ATOM 628 C CA . ALA A 1 85 ? 16.380 1.764 -12.650 1.00 94.06 85 ALA A CA 1
ATOM 629 C C . ALA A 1 85 ? 16.218 2.336 -14.060 1.00 94.06 85 ALA A C 1
ATOM 631 O O . ALA A 1 85 ? 17.161 2.911 -14.607 1.00 94.06 85 ALA A O 1
ATOM 632 N N . ASP A 1 86 ? 15.023 2.212 -14.634 1.00 95.56 86 ASP A N 1
ATOM 633 C CA . ASP A 1 86 ? 14.737 2.789 -15.953 1.00 95.56 86 ASP A CA 1
ATOM 634 C C . ASP A 1 86 ? 14.855 4.321 -15.923 1.00 95.56 86 ASP A C 1
ATOM 636 O O . ASP A 1 86 ? 15.348 4.943 -16.863 1.00 95.56 86 ASP A O 1
ATOM 640 N N . THR A 1 87 ? 14.403 4.934 -14.825 1.00 95.12 87 THR A N 1
ATOM 641 C CA . THR A 1 87 ? 14.550 6.368 -14.550 1.00 95.12 87 THR A CA 1
ATOM 642 C C . THR A 1 87 ? 14.329 6.666 -13.060 1.00 95.12 87 THR A C 1
ATOM 644 O O . THR A 1 87 ? 14.028 5.771 -12.267 1.00 95.12 87 THR A O 1
ATOM 647 N N . SER A 1 88 ? 14.455 7.931 -12.661 1.00 93.81 88 SER A N 1
ATOM 648 C CA . SER A 1 88 ? 14.085 8.421 -11.333 1.00 93.81 88 SER A CA 1
ATOM 649 C C . SER A 1 88 ? 13.261 9.694 -11.454 1.00 93.81 88 SER A C 1
ATOM 651 O O . SER A 1 88 ? 13.562 10.562 -12.272 1.00 93.81 88 SER A O 1
ATOM 653 N N . LEU A 1 89 ? 12.240 9.812 -10.611 1.00 93.38 89 LEU A N 1
ATOM 654 C CA . LEU A 1 89 ? 11.422 11.016 -10.491 1.00 93.38 89 LEU A CA 1
ATOM 655 C C . LEU A 1 89 ? 11.917 11.875 -9.327 1.00 93.38 89 LEU A C 1
ATOM 657 O O . LEU A 1 89 ? 12.552 11.369 -8.398 1.00 93.38 89 LEU A O 1
ATOM 661 N N . SER A 1 90 ? 11.609 13.173 -9.352 1.00 93.81 90 SER A N 1
ATOM 662 C CA . SER A 1 90 ? 11.750 13.981 -8.142 1.00 93.81 90 SER A CA 1
ATOM 663 C C . SER A 1 90 ? 10.645 13.611 -7.152 1.00 93.81 90 SER A C 1
ATOM 665 O O . SER A 1 90 ? 9.529 13.274 -7.552 1.00 93.81 90 SER A O 1
ATOM 667 N N . LEU A 1 91 ? 10.923 13.708 -5.849 1.00 91.25 91 LEU A N 1
ATOM 668 C CA . LEU A 1 91 ? 9.901 13.438 -4.832 1.00 91.25 91 LEU A CA 1
ATOM 669 C C . LEU A 1 91 ? 8.678 14.353 -4.996 1.00 91.25 91 LEU A C 1
ATOM 671 O O . LEU 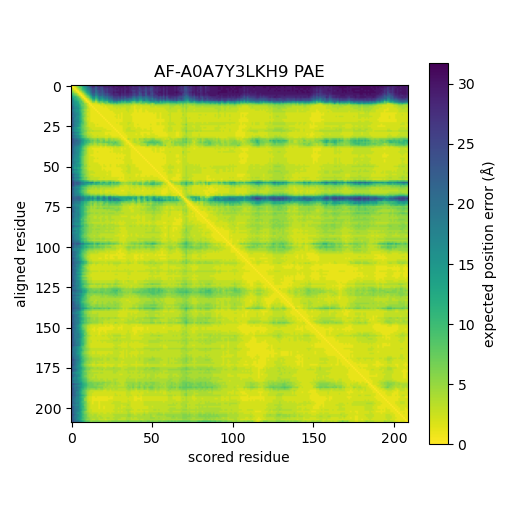A 1 91 ? 7.554 13.909 -4.788 1.00 91.25 91 LEU A O 1
ATOM 675 N N . ASN A 1 92 ? 8.884 15.606 -5.410 1.00 92.19 92 ASN A N 1
ATOM 676 C CA . ASN A 1 92 ? 7.786 16.535 -5.671 1.00 92.19 92 ASN A CA 1
ATOM 677 C C . ASN A 1 92 ? 6.861 16.010 -6.775 1.00 92.19 92 ASN A C 1
ATOM 679 O O . ASN A 1 92 ? 5.646 16.070 -6.615 1.00 92.19 92 ASN A O 1
ATOM 683 N N . ASP A 1 93 ? 7.418 15.452 -7.853 1.00 92.88 93 ASP A N 1
ATOM 684 C CA . ASP A 1 93 ? 6.617 14.871 -8.933 1.00 92.88 93 ASP A CA 1
ATOM 685 C C . ASP A 1 93 ? 5.853 13.639 -8.451 1.00 92.88 93 ASP A C 1
ATOM 687 O O . ASP A 1 93 ? 4.667 13.512 -8.736 1.00 92.88 93 ASP A O 1
ATOM 691 N N . VAL A 1 94 ? 6.493 12.765 -7.664 1.00 92.12 94 VAL A N 1
ATOM 692 C CA . VAL A 1 94 ? 5.809 11.604 -7.072 1.00 92.12 94 VAL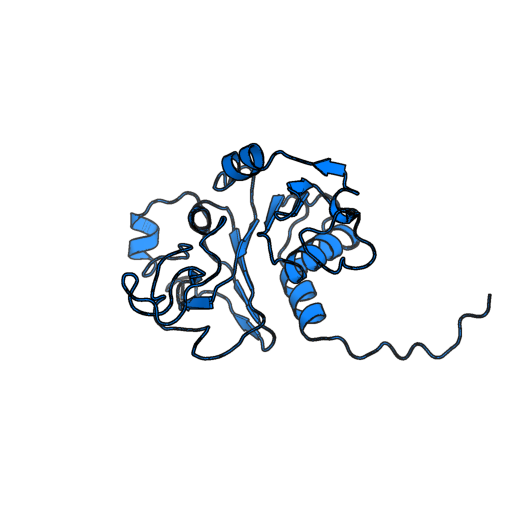 A CA 1
ATOM 693 C C . VAL A 1 94 ? 4.623 12.062 -6.224 1.00 92.12 94 VAL A C 1
ATOM 695 O O . VAL A 1 94 ? 3.516 11.576 -6.435 1.00 92.12 94 VAL A O 1
ATOM 698 N N . VAL A 1 95 ? 4.814 13.048 -5.343 1.00 90.62 95 VAL A N 1
ATOM 699 C CA . VAL A 1 95 ? 3.741 13.602 -4.497 1.00 90.62 95 VAL A CA 1
ATOM 700 C C . VAL A 1 95 ? 2.631 14.258 -5.328 1.00 90.62 95 VAL A C 1
ATOM 702 O O . VAL A 1 95 ? 1.463 14.139 -4.976 1.00 90.62 95 VAL A O 1
ATOM 705 N N . LEU A 1 96 ? 2.949 14.914 -6.451 1.00 90.44 96 LEU A N 1
ATOM 706 C CA . LEU A 1 96 ? 1.934 15.462 -7.365 1.00 90.44 96 LEU A CA 1
ATOM 707 C C . LEU A 1 96 ? 1.091 14.370 -8.045 1.00 90.44 96 LEU A C 1
ATOM 709 O O . LEU A 1 96 ? -0.056 14.625 -8.421 1.00 90.44 96 LEU A O 1
ATOM 713 N N . LEU A 1 97 ? 1.654 13.173 -8.216 1.00 90.50 97 LEU A N 1
ATOM 714 C CA . LEU A 1 97 ? 0.944 12.003 -8.730 1.00 90.50 97 LEU A CA 1
ATOM 715 C C . LEU A 1 97 ? 0.182 11.253 -7.626 1.00 90.50 97 LEU A C 1
ATOM 717 O O . LEU A 1 97 ? -0.793 10.560 -7.926 1.00 90.50 97 LEU A O 1
ATOM 721 N N . GLU A 1 98 ? 0.572 11.391 -6.355 1.00 87.75 98 GLU A N 1
ATOM 722 C CA . GLU A 1 98 ? -0.152 10.790 -5.234 1.00 87.75 98 GLU A CA 1
ATOM 723 C C . GLU A 1 98 ? -1.604 11.301 -5.185 1.00 87.75 98 GLU A C 1
ATOM 725 O O . GLU A 1 98 ? -1.901 12.491 -5.095 1.00 87.75 98 GLU A O 1
ATOM 730 N N . GLY A 1 99 ? -2.552 10.369 -5.299 1.00 81.31 99 GLY A N 1
ATOM 731 C CA . GLY A 1 99 ? -3.983 10.673 -5.359 1.00 81.31 99 GLY A CA 1
ATOM 732 C C . GLY A 1 99 ? -4.529 11.049 -6.743 1.00 81.31 99 GLY A C 1
ATOM 733 O O . GLY A 1 99 ? -5.689 11.464 -6.838 1.00 81.31 99 GLY A O 1
ATOM 734 N N . ARG A 1 100 ? -3.733 10.884 -7.808 1.00 88.75 100 ARG A N 1
ATOM 735 C CA . ARG A 1 100 ? -4.202 10.803 -9.200 1.00 88.75 100 ARG A CA 1
ATOM 736 C C . ARG A 1 100 ? -4.493 9.344 -9.550 1.00 88.75 100 ARG A C 1
ATOM 738 O O . ARG A 1 100 ? -3.616 8.649 -10.053 1.00 88.75 100 ARG A O 1
ATOM 745 N N . ALA A 1 101 ? -5.714 8.877 -9.271 1.00 84.69 101 ALA A N 1
ATOM 746 C CA . ALA A 1 101 ? -6.147 7.504 -9.577 1.00 84.69 101 ALA A CA 1
ATOM 747 C C . ALA A 1 101 ? -6.047 7.136 -11.070 1.00 84.69 101 ALA A C 1
ATOM 749 O O . ALA A 1 101 ? -5.998 5.956 -11.405 1.00 84.69 101 ALA A O 1
ATOM 750 N N . ASP A 1 102 ? -6.026 8.137 -11.954 1.00 88.06 102 ASP A N 1
ATOM 751 C CA . ASP A 1 102 ? -5.817 7.986 -13.394 1.00 88.06 102 ASP A CA 1
ATOM 752 C C . ASP A 1 102 ? -4.356 7.706 -13.775 1.00 88.06 102 ASP A C 1
ATOM 754 O O . ASP A 1 102 ? -4.095 7.270 -14.893 1.00 88.06 102 ASP A O 1
ATOM 758 N N . VAL A 1 103 ? -3.415 7.948 -12.856 1.00 91.62 103 VAL A N 1
ATOM 759 C CA . VAL A 1 103 ? -1.990 7.653 -13.038 1.00 91.62 103 VAL A CA 1
ATOM 760 C C . VAL A 1 103 ? -1.560 6.544 -12.092 1.00 91.62 103 VAL A C 1
ATOM 762 O O . VAL A 1 103 ? -1.192 5.478 -12.558 1.00 91.62 103 VAL A O 1
ATOM 765 N N . LEU A 1 104 ? -1.617 6.767 -10.775 1.00 92.50 104 LEU A N 1
ATOM 766 C CA . LEU A 1 104 ? -1.249 5.768 -9.772 1.00 92.50 104 LEU A CA 1
ATOM 767 C C . LEU A 1 104 ? -2.456 4.875 -9.482 1.00 92.50 104 LEU A C 1
ATOM 769 O O . LEU A 1 104 ? -3.434 5.289 -8.854 1.00 92.50 104 LEU A O 1
ATOM 773 N N . THR A 1 105 ? -2.385 3.630 -9.937 1.00 95.06 105 THR A N 1
ATOM 774 C CA . THR A 1 105 ? -3.496 2.680 -9.844 1.00 95.06 105 THR A CA 1
ATOM 775 C C . THR A 1 105 ? -3.449 1.855 -8.563 1.00 95.06 105 THR A C 1
ATOM 777 O O . THR A 1 105 ? -4.498 1.406 -8.096 1.00 95.06 105 THR A O 1
ATOM 780 N N . VAL A 1 106 ? -2.261 1.667 -7.973 1.00 96.38 106 VAL A N 1
ATOM 781 C CA . VAL A 1 106 ? -2.062 0.865 -6.758 1.00 96.38 106 VAL A CA 1
ATOM 782 C C . VAL A 1 106 ? -1.188 1.595 -5.742 1.00 96.38 106 VAL A C 1
ATOM 784 O O . VAL A 1 106 ? -0.071 2.011 -6.046 1.00 96.38 106 VAL A O 1
ATOM 787 N N . PHE A 1 107 ? -1.667 1.669 -4.500 1.00 95.38 107 PHE A N 1
ATOM 788 C CA . PHE A 1 107 ? -0.876 2.117 -3.353 1.00 95.38 107 PHE A CA 1
ATOM 789 C C . PHE A 1 107 ? -0.677 0.968 -2.366 1.00 95.38 107 PHE A C 1
ATOM 791 O O . PHE A 1 107 ? -1.645 0.347 -1.916 1.00 95.38 107 PHE A O 1
ATOM 798 N N . PHE A 1 108 ? 0.572 0.715 -1.978 1.00 96.25 108 PHE A N 1
ATOM 799 C CA . PHE A 1 108 ? 0.876 -0.218 -0.893 1.00 96.25 108 PHE A CA 1
ATOM 800 C C . PHE A 1 108 ? 0.865 0.488 0.459 1.00 96.25 108 PHE A C 1
ATOM 802 O O . PHE A 1 108 ? 1.672 1.384 0.711 1.00 96.25 108 PHE A O 1
ATOM 809 N N . ALA A 1 109 ? -0.031 0.061 1.342 1.00 95.44 109 ALA A N 1
ATOM 810 C CA . ALA A 1 109 ? -0.252 0.687 2.638 1.00 95.44 109 ALA A CA 1
ATOM 811 C C . ALA A 1 109 ? 0.101 -0.243 3.803 1.00 95.44 109 ALA A C 1
ATOM 813 O O . ALA A 1 109 ? 0.145 -1.464 3.672 1.00 95.44 109 ALA A O 1
ATOM 814 N N . GLY A 1 110 ? 0.306 0.351 4.972 1.00 94.62 110 GLY A N 1
ATOM 815 C CA . GLY A 1 110 ? 0.513 -0.350 6.231 1.00 94.62 110 GLY A CA 1
ATOM 816 C C . GLY A 1 110 ? 0.314 0.606 7.403 1.00 94.62 110 GLY A C 1
ATOM 817 O O . GLY A 1 110 ? 0.153 1.814 7.218 1.00 94.62 110 GLY A O 1
ATOM 818 N N . GLY A 1 111 ? 0.331 0.072 8.620 1.00 94.88 111 GLY A N 1
ATOM 819 C CA . GLY A 1 111 ? 0.090 0.859 9.822 1.00 94.88 111 GLY A CA 1
ATOM 820 C C . GLY A 1 111 ? 0.649 0.210 11.081 1.00 94.88 111 GLY A C 1
ATOM 821 O O . GLY A 1 111 ? 0.783 -1.011 11.162 1.00 94.88 111 GLY A O 1
ATOM 822 N N . LEU A 1 112 ? 0.939 1.046 12.079 1.00 96.75 112 LEU A N 1
ATOM 823 C CA . LEU A 1 112 ? 1.041 0.630 13.478 1.00 96.75 112 LEU A CA 1
ATOM 824 C C . LEU A 1 112 ? -0.309 0.100 13.962 1.00 96.75 112 LEU A C 1
ATOM 826 O O . LEU A 1 112 ? -0.335 -0.898 14.675 1.00 96.75 112 LEU A O 1
ATOM 830 N N . GLN A 1 113 ? -1.393 0.751 13.527 1.00 98.31 113 GLN A N 1
ATOM 831 C CA . GLN A 1 113 ? -2.766 0.273 13.631 1.00 98.31 113 GLN A CA 1
ATOM 832 C C . GLN A 1 113 ? -3.416 0.247 12.244 1.00 98.31 113 GLN A C 1
ATOM 834 O O . GLN A 1 113 ? -3.168 1.127 11.414 1.00 98.31 113 GLN A O 1
ATOM 839 N N . ILE A 1 114 ? -4.250 -0.758 12.028 1.00 98.62 114 ILE A N 1
ATOM 840 C CA . ILE A 1 114 ? -5.125 -0.964 10.883 1.00 98.62 114 ILE A CA 1
ATOM 841 C C . ILE A 1 114 ? -6.484 -1.314 11.480 1.00 98.62 114 ILE A C 1
ATOM 843 O O . ILE A 1 114 ? -6.565 -2.227 12.307 1.00 98.62 114 ILE A O 1
ATOM 847 N N . ASP A 1 115 ? -7.526 -0.576 11.114 1.00 98.50 115 ASP A N 1
ATOM 848 C CA . ASP A 1 115 ? -8.871 -0.873 11.601 1.00 98.50 115 ASP A CA 1
ATOM 849 C C . ASP A 1 115 ? -9.705 -1.705 10.629 1.00 98.50 115 ASP A C 1
ATOM 851 O O . ASP A 1 115 ? -9.268 -2.048 9.528 1.00 98.50 115 ASP A O 1
ATOM 855 N N . ALA A 1 116 ? -10.916 -2.051 11.063 1.00 97.44 116 ALA A N 1
ATOM 856 C CA . ALA A 1 116 ? -11.798 -2.939 10.324 1.00 97.44 116 ALA A CA 1
ATOM 857 C C . ALA A 1 116 ? -12.268 -2.370 8.973 1.00 97.44 116 ALA A C 1
ATOM 859 O O . ALA A 1 116 ? -12.690 -3.136 8.127 1.00 97.44 116 ALA A O 1
ATOM 860 N N . TYR A 1 117 ? -12.156 -1.060 8.732 1.00 98.19 117 TYR A N 1
ATOM 861 C CA . TYR A 1 117 ? -12.483 -0.435 7.441 1.00 98.19 117 TYR A CA 1
ATOM 862 C C . TYR A 1 117 ? -11.227 -0.164 6.596 1.00 98.19 117 TYR A C 1
ATOM 864 O O . TYR A 1 117 ? -11.270 0.561 5.599 1.00 98.19 117 TYR A O 1
ATOM 872 N N . GLY A 1 118 ? -10.079 -0.708 7.011 1.00 98.06 118 GLY A N 1
ATOM 873 C CA . GLY A 1 118 ? -8.801 -0.539 6.333 1.00 98.06 118 GLY A CA 1
ATOM 874 C C . GLY A 1 118 ? -8.180 0.843 6.525 1.00 98.06 118 GLY A C 1
ATOM 875 O O . GLY A 1 118 ? -7.264 1.196 5.778 1.00 98.06 118 GLY A O 1
ATOM 876 N N . ASN A 1 119 ? -8.632 1.635 7.507 1.00 98.38 119 ASN A N 1
ATOM 877 C CA . ASN A 1 119 ? -7.924 2.866 7.845 1.00 98.38 119 ASN A CA 1
ATOM 878 C C . ASN A 1 119 ? -6.579 2.519 8.484 1.00 98.38 119 ASN A C 1
ATOM 880 O O . ASN A 1 119 ? -6.474 1.593 9.287 1.00 98.38 119 ASN A O 1
ATOM 884 N N . CYS A 1 120 ? -5.550 3.288 8.145 1.00 98.00 120 CYS A N 1
ATOM 885 C CA . CYS A 1 120 ? -4.179 3.051 8.579 1.00 98.00 120 CYS A CA 1
ATOM 886 C C . CYS A 1 120 ? -3.663 4.198 9.454 1.00 98.00 120 CYS A C 1
ATOM 888 O O . CYS A 1 120 ? -3.924 5.376 9.199 1.00 98.00 120 CYS A O 1
ATOM 890 N N . ASN A 1 121 ? -2.864 3.856 10.462 1.00 97.81 121 ASN A N 1
ATOM 891 C CA . ASN A 1 121 ? -2.222 4.815 11.355 1.00 97.81 121 ASN A CA 1
ATOM 892 C C . ASN A 1 121 ? -0.733 4.507 11.510 1.00 97.81 121 ASN A C 1
ATOM 894 O O . ASN A 1 121 ? -0.364 3.445 12.003 1.00 97.81 121 ASN A O 1
ATOM 898 N N . LEU A 1 122 ? 0.123 5.462 11.144 1.00 96.25 122 LEU A N 1
ATOM 899 C CA . LEU A 1 122 ? 1.577 5.441 11.369 1.00 96.25 122 LEU A CA 1
ATOM 900 C C . LEU A 1 122 ? 2.046 6.603 12.259 1.00 96.25 122 LEU A C 1
ATOM 902 O O . LEU A 1 122 ? 3.231 6.932 12.313 1.00 96.25 122 LEU A O 1
ATOM 906 N N . VAL A 1 123 ? 1.118 7.279 12.928 1.00 96.31 123 VAL A N 1
ATOM 907 C CA . VAL A 1 123 ? 1.348 8.599 13.507 1.00 96.31 123 VAL A CA 1
ATOM 908 C C . VAL A 1 123 ? 1.378 8.535 15.024 1.00 96.31 123 VAL A C 1
ATOM 910 O O . VAL A 1 123 ? 2.426 8.768 15.626 1.00 96.31 123 VAL A O 1
ATOM 913 N N . SER A 1 124 ? 0.255 8.218 15.651 1.00 96.94 124 SER A N 1
ATOM 914 C CA . SER A 1 124 ? 0.096 8.319 17.099 1.00 96.94 124 SER A CA 1
ATOM 915 C C . SER A 1 124 ? -0.798 7.204 17.588 1.00 96.94 124 SER A C 1
ATOM 917 O O . SER A 1 124 ? -1.913 7.074 17.095 1.00 96.94 124 SER A O 1
ATOM 919 N N . VAL A 1 125 ? -0.312 6.421 18.546 1.00 97.56 125 VAL A N 1
ATOM 920 C CA . VAL A 1 125 ? -1.131 5.469 19.305 1.00 97.56 125 VAL A CA 1
ATOM 921 C C . VAL A 1 125 ? -1.431 6.089 20.667 1.00 97.56 125 VAL A C 1
ATOM 923 O O . VAL A 1 125 ? -0.522 6.580 21.347 1.00 97.56 125 VAL A O 1
ATOM 926 N N . GLY A 1 126 ? -2.699 6.055 21.063 1.00 96.19 126 GLY A N 1
ATOM 927 C CA . GLY A 1 126 ? -3.250 6.840 22.162 1.00 96.19 126 GLY A CA 1
ATOM 928 C C . GLY A 1 126 ? -3.501 8.306 21.793 1.00 96.19 126 GLY A C 1
ATOM 929 O O . GLY A 1 126 ? -3.532 8.681 20.621 1.00 96.19 126 GLY A O 1
ATOM 930 N N . ASP A 1 127 ? -3.678 9.137 22.822 1.00 94.50 127 ASP A N 1
ATOM 931 C CA . ASP A 1 127 ? -3.985 10.563 22.681 1.00 94.50 127 ASP A CA 1
ATOM 932 C C . ASP A 1 127 ? -2.935 11.320 21.849 1.00 94.50 127 ASP A C 1
ATOM 934 O O . ASP A 1 127 ? -1.739 11.209 22.100 1.00 94.50 127 ASP A O 1
ATOM 938 N N . TRP A 1 128 ? -3.375 12.134 20.886 1.00 90.50 128 TRP A N 1
ATOM 939 C CA . TRP A 1 128 ? -2.481 12.885 19.994 1.00 90.50 128 TRP A CA 1
ATOM 940 C C . TRP A 1 128 ? -1.620 13.923 20.728 1.00 90.50 128 TRP A C 1
ATOM 942 O O . TRP A 1 128 ? -0.467 14.141 20.354 1.00 90.50 128 TRP A O 1
ATOM 952 N N . GLY A 1 129 ? -2.162 14.563 21.770 1.00 94.25 129 GLY A N 1
ATOM 953 C CA . GLY A 1 129 ? -1.442 15.567 22.556 1.00 94.25 129 GLY A CA 1
ATOM 954 C C . GLY A 1 129 ? -0.350 14.958 23.434 1.00 94.25 129 GLY A C 1
ATOM 955 O O . GLY A 1 129 ? 0.668 15.604 23.696 1.00 94.25 129 GLY A O 1
ATOM 956 N N . ARG A 1 130 ? -0.531 13.704 23.864 1.00 95.56 130 ARG A N 1
ATOM 957 C CA . ARG A 1 130 ? 0.462 12.943 24.629 1.00 95.56 130 ARG A CA 1
ATOM 958 C C . ARG A 1 130 ? 0.467 11.460 24.222 1.00 95.56 130 ARG A C 1
ATOM 960 O O . ARG A 1 130 ? -0.017 10.621 24.990 1.00 95.56 130 ARG A O 1
ATOM 967 N N . PRO A 1 131 ? 1.043 11.126 23.051 1.00 96.69 131 PRO A N 1
ATOM 968 C CA . PRO A 1 131 ? 0.978 9.778 22.502 1.00 96.69 131 PRO A CA 1
ATOM 969 C C . PRO A 1 131 ? 1.676 8.772 23.407 1.00 96.69 131 PRO A C 1
ATOM 971 O O . PRO A 1 131 ? 2.779 9.022 23.897 1.00 96.69 131 PRO A O 1
ATOM 974 N N . ALA A 1 132 ? 1.070 7.596 23.569 1.00 97.12 132 ALA A N 1
ATOM 975 C CA . ALA A 1 132 ? 1.735 6.460 24.204 1.00 97.12 132 ALA A CA 1
ATOM 976 C C . ALA A 1 132 ? 2.868 5.920 23.314 1.00 97.12 132 ALA A C 1
ATOM 978 O O . ALA A 1 132 ? 3.889 5.451 23.814 1.00 97.12 132 ALA A O 1
ATOM 979 N N . LEU A 1 133 ? 2.696 6.018 21.991 1.00 97.19 133 LEU A N 1
ATOM 980 C CA . LEU A 1 133 ? 3.724 5.732 20.993 1.00 97.19 133 LEU A CA 1
ATOM 981 C C . LEU A 1 133 ? 3.611 6.727 19.834 1.00 97.19 133 LEU A C 1
ATOM 983 O O . LEU A 1 133 ? 2.560 6.837 19.199 1.00 97.19 133 LEU A O 1
ATOM 987 N N . ARG A 1 134 ? 4.720 7.407 19.520 1.00 96.75 134 ARG A N 1
ATOM 988 C CA . ARG A 1 134 ? 4.851 8.232 18.315 1.00 96.75 134 ARG A CA 1
ATOM 989 C C . ARG A 1 134 ? 5.453 7.397 17.188 1.00 96.75 134 ARG A C 1
ATOM 991 O O . ARG A 1 134 ? 6.582 6.928 17.289 1.00 96.75 134 ARG A O 1
ATOM 998 N N . GLY A 1 135 ? 4.683 7.212 16.124 1.00 95.19 135 GLY A N 1
ATOM 999 C CA . GLY A 1 135 ? 5.108 6.516 14.917 1.00 95.19 135 GLY A CA 1
ATOM 1000 C C . GLY A 1 135 ? 5.922 7.381 13.948 1.00 95.19 135 GLY A C 1
ATOM 1001 O O . GLY A 1 135 ? 6.109 8.579 14.185 1.00 95.19 135 GLY A O 1
ATOM 1002 N N . PRO A 1 136 ? 6.382 6.792 12.832 1.00 92.31 136 PRO A N 1
ATOM 1003 C CA . PRO A 1 136 ? 7.269 7.452 11.871 1.00 92.31 136 PRO A CA 1
ATOM 1004 C C . PRO A 1 136 ? 6.618 8.611 11.093 1.00 92.31 136 PRO A C 1
ATOM 1006 O O . PRO A 1 136 ? 7.335 9.420 10.514 1.00 92.31 136 PRO A O 1
ATOM 1009 N N . GLY A 1 137 ? 5.284 8.734 11.094 1.00 92.75 137 GLY A N 1
ATOM 1010 C CA . GLY A 1 137 ? 4.549 9.767 10.350 1.00 92.75 137 GLY A CA 1
ATOM 1011 C C . GLY A 1 137 ? 3.675 9.196 9.231 1.00 92.75 137 GLY A C 1
ATOM 1012 O O . GLY A 1 137 ? 3.713 8.003 8.950 1.00 92.75 137 GLY A O 1
ATOM 1013 N N . THR A 1 138 ? 2.848 10.044 8.614 1.00 90.44 138 THR A N 1
ATOM 1014 C CA . THR A 1 138 ? 1.854 9.621 7.610 1.00 90.44 138 THR A CA 1
ATOM 1015 C C . THR A 1 138 ? 2.471 9.235 6.270 1.00 90.44 138 THR A C 1
ATOM 1017 O O . THR A 1 138 ? 1.955 8.341 5.608 1.00 90.44 138 THR A O 1
ATOM 1020 N N . VAL A 1 139 ? 3.561 9.895 5.859 1.00 87.44 139 VAL A N 1
ATOM 1021 C CA . VAL A 1 139 ? 4.127 9.767 4.502 1.00 87.44 139 VAL A CA 1
ATOM 1022 C C . VAL A 1 139 ? 2.991 9.935 3.468 1.00 87.44 139 VAL A C 1
ATOM 1024 O O . VAL A 1 139 ? 2.201 10.865 3.626 1.00 87.44 139 VAL A O 1
ATOM 1027 N N . GLY A 1 140 ? 2.845 9.042 2.484 1.00 90.88 140 GLY A N 1
ATOM 1028 C CA . GLY A 1 140 ? 1.791 9.097 1.462 1.00 90.88 140 GLY A CA 1
ATOM 1029 C C . GLY A 1 140 ? 0.425 8.538 1.896 1.00 90.88 140 GLY A C 1
ATOM 1030 O O . GLY A 1 140 ? -0.514 8.535 1.103 1.00 90.88 140 GLY A O 1
ATOM 1031 N N . LEU A 1 141 ? 0.261 8.085 3.150 1.00 94.44 141 LEU A N 1
ATOM 1032 C CA . LEU A 1 141 ? -1.030 7.576 3.638 1.00 94.44 141 LEU A CA 1
ATOM 1033 C C . LEU A 1 141 ? -2.229 8.535 3.432 1.00 94.44 141 LEU A C 1
ATOM 1035 O O . LEU A 1 141 ? -3.314 8.041 3.124 1.00 94.44 141 LEU A O 1
ATOM 1039 N N . PRO A 1 142 ? -2.107 9.874 3.532 1.00 94.12 142 PRO A N 1
ATOM 1040 C CA . PRO A 1 142 ? -3.254 10.763 3.348 1.00 94.12 142 PRO A CA 1
ATOM 1041 C C . PRO A 1 142 ? -3.885 10.675 1.948 1.00 94.12 142 PRO A C 1
ATOM 1043 O O . PRO A 1 142 ? -5.035 11.074 1.775 1.00 94.12 142 PRO A O 1
ATOM 1046 N N . PHE A 1 143 ? -3.171 10.123 0.960 1.00 93.31 143 PHE A N 1
ATOM 1047 C CA . PHE A 1 143 ? -3.645 9.957 -0.416 1.00 93.31 143 PHE A CA 1
ATOM 1048 C C . PHE A 1 143 ? -4.355 8.625 -0.682 1.00 93.31 143 PHE A C 1
ATOM 1050 O O . PHE A 1 143 ? -4.875 8.437 -1.782 1.00 93.31 143 PHE A O 1
ATOM 1057 N N . LEU A 1 144 ? -4.412 7.710 0.297 1.00 93.88 144 LEU A N 1
ATOM 1058 C CA . LEU A 1 144 ? -4.991 6.373 0.124 1.00 93.88 144 LEU A CA 1
ATOM 1059 C C . LEU A 1 144 ? -6.394 6.406 -0.488 1.00 93.88 144 LEU A C 1
ATOM 1061 O O . LEU A 1 144 ? -6.658 5.733 -1.479 1.00 93.88 144 LEU A O 1
ATOM 1065 N N . SER A 1 145 ? -7.278 7.248 0.034 1.00 91.94 145 SER A N 1
ATOM 1066 C CA . SER A 1 145 ? -8.659 7.354 -0.444 1.00 91.94 145 SER A CA 1
ATOM 1067 C C . SER A 1 145 ? -8.810 7.941 -1.850 1.00 91.94 145 SER A C 1
ATOM 1069 O O . SER A 1 145 ? -9.915 7.997 -2.384 1.00 91.94 145 SER A O 1
ATOM 1071 N N . ARG A 1 146 ? -7.712 8.389 -2.462 1.00 92.44 146 ARG A N 1
ATOM 1072 C CA . ARG A 1 146 ? -7.685 8.966 -3.806 1.00 92.44 146 ARG A CA 1
ATOM 1073 C C . ARG A 1 146 ? -6.995 8.075 -4.833 1.00 92.44 146 ARG A C 1
ATOM 1075 O O . ARG A 1 146 ? -6.991 8.435 -6.003 1.00 92.44 146 ARG A O 1
ATOM 1082 N N . VAL A 1 147 ? -6.391 6.960 -4.422 1.00 92.19 147 VAL A N 1
ATOM 1083 C CA . VAL A 1 147 ? -5.735 6.014 -5.335 1.00 92.19 147 VAL A CA 1
ATOM 1084 C C . VAL A 1 147 ? -6.721 4.952 -5.821 1.00 92.19 147 VAL A C 1
ATOM 1086 O O . VAL A 1 147 ? -7.683 4.620 -5.124 1.00 92.19 147 VAL A O 1
ATOM 1089 N N . GLY A 1 148 ? -6.484 4.402 -7.014 1.00 90.81 148 GLY A N 1
ATOM 1090 C CA . GLY A 1 148 ? -7.377 3.410 -7.614 1.00 90.81 148 GLY A CA 1
ATOM 1091 C C . GLY A 1 148 ? -7.634 2.204 -6.706 1.00 90.81 148 GLY A C 1
ATOM 1092 O O . GLY A 1 148 ? -8.784 1.838 -6.481 1.00 90.81 148 GLY A O 1
ATOM 1093 N N . ARG A 1 149 ? -6.584 1.580 -6.163 1.00 94.56 149 ARG A N 1
ATOM 1094 C CA . ARG A 1 149 ? -6.682 0.396 -5.294 1.00 94.56 149 ARG A CA 1
ATOM 1095 C C . ARG A 1 149 ? -5.634 0.447 -4.191 1.00 94.56 149 ARG A C 1
ATOM 1097 O O . ARG A 1 149 ? -4.465 0.714 -4.462 1.00 94.56 149 ARG A O 1
ATOM 1104 N N . ILE A 1 150 ? -6.026 0.125 -2.961 1.00 96.38 150 ILE A N 1
ATOM 1105 C CA . ILE A 1 150 ? -5.085 0.036 -1.837 1.00 96.38 150 ILE A CA 1
ATOM 1106 C C . ILE A 1 150 ? -4.838 -1.435 -1.490 1.00 96.38 150 ILE A C 1
ATOM 1108 O O . ILE A 1 150 ? -5.778 -2.195 -1.236 1.00 96.38 150 ILE A O 1
ATOM 1112 N N . LEU A 1 151 ? -3.564 -1.826 -1.451 1.00 97.69 151 LEU A N 1
ATOM 1113 C CA . LEU A 1 151 ? -3.119 -3.135 -0.972 1.00 97.69 151 LEU A CA 1
ATOM 1114 C C . LEU A 1 151 ? -2.418 -2.948 0.374 1.00 97.69 151 LEU A C 1
ATOM 1116 O O . LEU A 1 151 ? -1.304 -2.426 0.439 1.00 97.69 151 LEU A O 1
ATOM 1120 N N . ILE A 1 152 ? -3.073 -3.354 1.459 1.00 97.94 152 ILE A N 1
ATOM 1121 C CA . ILE A 1 152 ? -2.523 -3.214 2.807 1.00 97.94 152 ILE A CA 1
ATOM 1122 C C . ILE A 1 152 ? -1.654 -4.436 3.118 1.00 97.94 152 ILE A C 1
ATOM 1124 O O . ILE A 1 152 ? -2.008 -5.573 2.797 1.00 97.94 152 ILE A O 1
ATOM 1128 N N . TYR A 1 153 ? -0.521 -4.230 3.778 1.00 97.50 153 TYR A N 1
ATOM 1129 C CA . TYR A 1 153 ? 0.306 -5.310 4.301 1.00 97.50 153 TYR A CA 1
ATOM 1130 C C . TYR A 1 153 ? 0.878 -4.957 5.673 1.00 97.50 153 TYR A C 1
ATOM 1132 O O . TYR A 1 153 ? 1.117 -3.799 6.012 1.00 97.50 153 TYR A O 1
ATOM 1140 N N . THR A 1 154 ? 1.124 -5.982 6.481 1.00 96.69 154 THR A N 1
ATOM 1141 C CA . THR A 1 154 ? 1.831 -5.837 7.754 1.00 96.69 154 THR A CA 1
ATOM 1142 C C . THR A 1 154 ? 2.508 -7.146 8.119 1.00 96.69 154 THR A C 1
ATOM 1144 O O . THR A 1 154 ? 1.967 -8.217 7.874 1.00 96.69 154 THR A O 1
ATOM 1147 N N . GLN A 1 155 ? 3.696 -7.077 8.718 1.00 95.31 155 GLN A N 1
ATOM 1148 C CA . GLN A 1 155 ? 4.372 -8.260 9.266 1.00 95.31 155 GLN A CA 1
ATOM 1149 C C . GLN A 1 155 ? 3.880 -8.609 10.684 1.00 95.31 155 GLN A C 1
ATOM 1151 O O . GLN A 1 155 ? 4.317 -9.600 11.265 1.00 95.31 155 GLN A O 1
ATOM 1156 N N . SER A 1 156 ? 2.955 -7.820 11.240 1.00 95.44 156 SER A N 1
ATOM 1157 C CA . SER A 1 156 ? 2.354 -8.033 12.556 1.00 95.44 156 SER A CA 1
ATOM 1158 C C . SER A 1 156 ? 0.911 -8.501 12.421 1.00 95.44 156 SER A C 1
ATOM 1160 O O . SER A 1 156 ? 0.119 -7.882 11.722 1.00 95.44 156 SER A O 1
ATOM 1162 N N . HIS A 1 157 ? 0.541 -9.557 13.144 1.00 97.00 157 HIS A N 1
ATOM 1163 C CA . HIS A 1 157 ? -0.846 -10.014 13.244 1.00 97.00 157 HIS A CA 1
ATOM 1164 C C . HIS A 1 157 ? -1.219 -10.182 14.720 1.00 97.00 157 HIS A C 1
ATOM 1166 O O . HIS A 1 157 ? -0.976 -11.224 15.323 1.00 97.00 157 HIS A O 1
ATOM 1172 N N . ASN A 1 158 ? -1.718 -9.110 15.336 1.00 97.81 158 ASN A N 1
ATOM 1173 C CA . ASN A 1 158 ? -2.114 -9.077 16.744 1.00 97.81 158 ASN A CA 1
ATOM 1174 C C . ASN A 1 158 ? -3.096 -7.921 17.005 1.00 97.81 158 ASN A C 1
ATOM 1176 O O . ASN A 1 158 ? -3.205 -7.011 16.188 1.00 97.81 158 ASN A O 1
ATOM 1180 N N . ALA A 1 159 ? -3.736 -7.924 18.176 1.00 97.44 159 ALA A N 1
ATOM 1181 C CA . ALA A 1 159 ? -4.756 -6.943 18.563 1.00 97.44 159 ALA A CA 1
ATOM 1182 C C . ALA A 1 159 ? -4.243 -5.504 18.794 1.00 97.44 159 ALA A C 1
ATOM 1184 O O . ALA A 1 159 ? -5.044 -4.596 18.976 1.00 97.44 159 ALA A O 1
ATOM 1185 N N . ARG A 1 160 ? -2.922 -5.267 18.822 1.00 97.31 160 ARG A N 1
ATOM 1186 C CA . ARG A 1 160 ? -2.376 -3.894 18.837 1.00 97.31 160 ARG A CA 1
ATOM 1187 C C . ARG A 1 160 ? -2.286 -3.311 17.432 1.00 97.31 160 ARG A C 1
ATOM 1189 O O . ARG A 1 160 ? -2.396 -2.102 17.281 1.00 97.31 160 ARG A O 1
ATOM 1196 N N . THR A 1 161 ? -2.058 -4.165 16.433 1.00 98.06 161 THR A N 1
ATOM 1197 C CA . THR A 1 161 ? -2.039 -3.774 15.020 1.00 98.06 161 THR A CA 1
ATOM 1198 C C . THR A 1 161 ? -3.435 -3.779 14.423 1.00 98.06 161 THR A C 1
ATOM 1200 O O . THR A 1 161 ? -3.783 -2.832 13.739 1.00 98.06 161 THR A O 1
ATOM 1203 N N . PHE A 1 162 ? -4.243 -4.800 14.694 1.00 98.44 162 PHE A N 1
ATOM 1204 C CA . PHE A 1 162 ? -5.633 -4.862 14.251 1.00 98.44 162 PHE A CA 1
ATOM 1205 C C . PHE A 1 162 ? -6.547 -4.393 15.373 1.00 98.44 162 PHE A C 1
ATOM 1207 O O . PHE A 1 162 ? -6.704 -5.087 16.377 1.00 98.44 162 PHE A O 1
ATOM 1214 N N . VAL A 1 163 ? -7.110 -3.202 15.203 1.00 98.38 163 VAL A N 1
ATOM 1215 C CA . VAL A 1 163 ? -7.943 -2.515 16.198 1.00 98.38 163 VAL A CA 1
ATOM 1216 C C . VAL A 1 163 ? -9.344 -2.284 15.642 1.00 98.38 163 VAL A C 1
ATOM 1218 O O . VAL A 1 163 ? -9.559 -2.350 14.438 1.00 98.38 163 VAL A O 1
ATOM 1221 N N . GLU A 1 164 ? -10.315 -1.984 16.500 1.00 97.38 164 GLU A N 1
ATOM 1222 C CA . GLU A 1 164 ? -11.663 -1.664 16.010 1.00 97.38 164 GLU A CA 1
ATOM 1223 C C . GLU A 1 164 ? -11.702 -0.308 15.289 1.00 97.38 164 GLU A C 1
ATOM 1225 O O . GLU A 1 164 ? -12.406 -0.149 14.295 1.00 97.38 164 GLU A O 1
ATOM 1230 N N . ARG A 1 165 ? -10.931 0.668 15.784 1.00 97.81 165 ARG A N 1
ATOM 1231 C CA . ARG A 1 165 ? -10.733 1.991 15.181 1.00 97.81 165 ARG A CA 1
ATOM 1232 C C . ARG A 1 165 ? -9.314 2.458 15.445 1.00 97.81 165 ARG A C 1
ATOM 1234 O O . ARG A 1 165 ? -8.799 2.245 16.541 1.00 97.81 165 ARG A O 1
ATOM 1241 N N . VAL A 1 166 ? -8.698 3.093 14.455 1.00 98.44 166 VAL A N 1
ATOM 1242 C CA . VAL A 1 166 ? -7.382 3.710 14.634 1.00 98.44 166 VAL A CA 1
ATOM 1243 C C . VAL A 1 166 ? -7.458 4.926 15.560 1.00 98.44 166 VAL A C 1
ATOM 1245 O O . VAL A 1 166 ? -8.418 5.694 15.501 1.00 98.44 166 VAL A O 1
ATOM 1248 N N . ASP A 1 167 ? -6.421 5.143 16.368 1.00 98.06 167 ASP A N 1
ATOM 1249 C CA . ASP A 1 167 ? -6.352 6.307 17.268 1.00 98.06 167 ASP A CA 1
ATOM 1250 C C . ASP A 1 167 ? -6.139 7.623 16.500 1.00 98.06 167 ASP A C 1
ATOM 1252 O O . ASP A 1 167 ? -6.565 8.693 16.932 1.00 98.06 167 ASP A O 1
ATOM 1256 N N . PHE A 1 168 ? -5.492 7.545 15.335 1.00 97.44 168 PHE A N 1
ATOM 1257 C CA . PHE A 1 168 ? -5.268 8.668 14.433 1.00 97.44 168 PHE A CA 1
ATOM 1258 C C . PHE A 1 168 ? -5.524 8.237 12.986 1.00 97.44 168 PHE A C 1
ATOM 1260 O O . PHE A 1 168 ? -4.916 7.283 12.496 1.00 97.44 168 PHE A O 1
ATOM 1267 N N . MET A 1 169 ? -6.392 8.958 12.273 1.00 96.56 169 MET A N 1
ATOM 1268 C CA . MET A 1 169 ? -6.700 8.682 10.867 1.00 96.56 169 MET A CA 1
ATOM 1269 C C . MET A 1 169 ? -5.592 9.230 9.957 1.00 96.56 169 MET A C 1
ATOM 1271 O O . MET A 1 169 ? -5.677 10.345 9.452 1.00 96.56 169 MET A O 1
ATOM 1275 N N . GLY A 1 170 ? -4.524 8.447 9.782 1.00 95.94 170 GLY A N 1
ATOM 1276 C CA . GLY A 1 170 ? -3.387 8.815 8.931 1.00 95.94 170 GLY A CA 1
ATOM 1277 C C . GLY A 1 170 ? -3.586 8.465 7.457 1.00 95.94 170 GLY A C 1
ATOM 1278 O O . GLY A 1 170 ? -3.143 9.211 6.590 1.00 95.94 170 GLY A O 1
ATOM 1279 N N . GLY A 1 171 ? -4.246 7.339 7.188 1.00 96.12 171 GLY A N 1
ATOM 1280 C CA . GLY A 1 171 ? -4.583 6.860 5.855 1.00 96.12 171 GLY A CA 1
ATOM 1281 C C . GLY A 1 171 ? -6.039 6.429 5.789 1.00 96.12 171 GLY A C 1
ATOM 1282 O O . GLY A 1 171 ? -6.367 5.413 6.404 1.00 96.12 171 GLY A O 1
ATOM 1283 N N . PRO A 1 172 ? -6.914 7.172 5.096 1.00 96.00 172 PRO A N 1
ATOM 1284 C CA . PRO A 1 172 ? -8.325 6.826 5.034 1.00 96.00 172 PRO A CA 1
ATOM 1285 C C . PRO A 1 172 ? -8.544 5.608 4.122 1.00 96.00 172 PRO A C 1
ATOM 1287 O O . PRO A 1 172 ? -8.209 5.649 2.938 1.00 96.00 172 PRO A O 1
ATOM 1290 N N . GLY A 1 173 ? -9.090 4.532 4.693 1.00 96.75 173 GLY A N 1
ATOM 1291 C CA . GLY A 1 173 ? -9.648 3.392 3.964 1.00 96.75 173 GLY A CA 1
ATOM 1292 C C . GLY A 1 173 ? -11.104 3.687 3.600 1.00 96.75 173 GLY A C 1
ATOM 1293 O O . GLY A 1 173 ? -11.397 4.728 3.018 1.00 96.75 173 GLY A O 1
ATOM 1294 N N . PHE A 1 174 ? -12.036 2.833 4.027 1.00 97.62 174 PHE A N 1
ATOM 1295 C CA . PHE A 1 174 ? -13.482 3.066 3.890 1.00 97.62 174 PHE A CA 1
ATOM 1296 C C . PHE A 1 174 ? -14.085 3.943 5.003 1.00 97.62 174 PHE A C 1
ATOM 1298 O O . PHE A 1 174 ? -15.286 3.890 5.272 1.00 97.62 174 PHE A O 1
ATOM 1305 N N . LEU A 1 175 ? -13.273 4.785 5.653 1.00 96.88 175 LEU A N 1
ATOM 1306 C CA . LEU A 1 175 ? -13.699 5.716 6.702 1.00 96.88 175 LEU A CA 1
ATOM 1307 C C . LEU A 1 175 ? -14.434 4.997 7.846 1.00 96.88 175 LEU A C 1
ATOM 1309 O O . LEU A 1 175 ? -13.818 4.247 8.596 1.00 96.88 175 LEU A O 1
ATOM 1313 N N . ARG A 1 176 ? -15.741 5.236 8.011 1.00 96.38 176 ARG A N 1
ATOM 1314 C CA . ARG A 1 176 ? -16.588 4.589 9.030 1.00 96.38 176 ARG A CA 1
ATOM 1315 C C . ARG A 1 176 ? -17.595 3.603 8.422 1.00 96.38 176 ARG A C 1
ATOM 1317 O O . ARG A 1 176 ? -18.528 3.204 9.117 1.00 96.38 176 ARG A O 1
ATOM 1324 N N . GLY A 1 177 ? -17.422 3.244 7.149 1.00 96.81 177 GLY A N 1
ATOM 1325 C CA . GLY A 1 177 ? -18.279 2.324 6.407 1.00 96.81 177 GLY A CA 1
ATOM 1326 C C . GLY A 1 177 ? -18.907 2.934 5.143 1.00 96.81 177 GLY A C 1
ATOM 1327 O O . GLY A 1 177 ? -18.581 4.061 4.757 1.00 96.81 177 GLY A O 1
ATOM 1328 N N . PRO A 1 178 ? -19.845 2.214 4.500 1.00 97.12 178 PRO A N 1
ATOM 1329 C CA . PRO A 1 178 ? -20.343 2.525 3.155 1.00 97.12 178 PRO A CA 1
ATOM 1330 C C . PRO A 1 178 ? -21.003 3.897 3.020 1.00 97.12 178 PRO A C 1
ATOM 1332 O O . PRO A 1 178 ? -20.824 4.573 2.008 1.00 97.12 178 PRO A O 1
ATOM 1335 N N . ALA A 1 179 ? -21.759 4.322 4.036 1.00 97.69 179 ALA A N 1
ATOM 1336 C CA . ALA A 1 179 ? -22.440 5.613 4.023 1.00 97.69 179 ALA A CA 1
ATOM 1337 C C . ALA A 1 179 ? -21.440 6.778 4.019 1.00 97.69 179 ALA A C 1
ATOM 1339 O O . ALA A 1 179 ? -21.551 7.679 3.191 1.00 97.69 179 ALA A O 1
ATOM 1340 N N . ASP A 1 180 ? -20.440 6.723 4.900 1.00 97.25 180 ASP A N 1
ATOM 1341 C CA . ASP A 1 180 ? -19.386 7.731 4.997 1.00 97.25 180 ASP A CA 1
ATOM 1342 C C . ASP A 1 180 ? -18.494 7.732 3.759 1.00 97.25 180 ASP A C 1
ATOM 1344 O O . ASP A 1 180 ? -18.177 8.799 3.239 1.00 97.25 1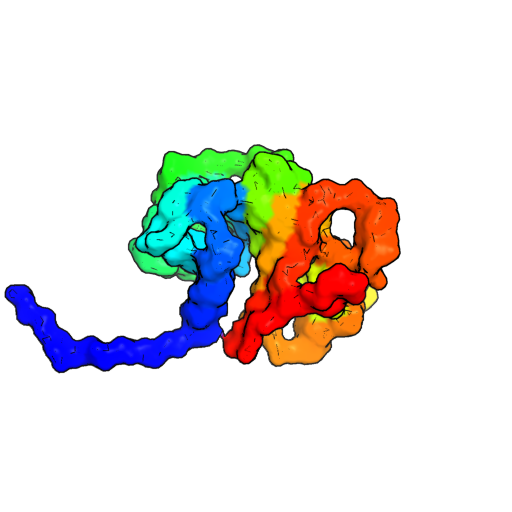80 ASP A O 1
ATOM 1348 N N . TRP A 1 181 ? -18.129 6.548 3.258 1.00 96.38 181 TRP A N 1
ATOM 1349 C CA . TRP A 1 181 ? -17.346 6.414 2.033 1.00 96.38 181 TRP A CA 1
ATOM 1350 C C . TRP A 1 181 ? -18.055 7.055 0.836 1.00 96.38 181 TRP A C 1
ATOM 1352 O O . TRP A 1 181 ? -17.474 7.879 0.133 1.00 96.38 181 TRP A O 1
ATOM 1362 N N . LYS A 1 182 ? -19.344 6.745 0.655 1.00 96.38 182 LYS A N 1
ATOM 1363 C CA . LYS A 1 182 ? -20.167 7.338 -0.404 1.00 96.38 182 LYS A CA 1
ATOM 1364 C C . LYS A 1 182 ? -20.327 8.848 -0.230 1.00 96.38 182 LYS A C 1
ATOM 1366 O O . LYS A 1 182 ? -20.275 9.576 -1.212 1.00 96.38 182 LYS A O 1
ATOM 1371 N N . ALA A 1 183 ? -20.543 9.319 0.998 1.00 97.50 183 ALA A N 1
ATOM 1372 C CA . ALA A 1 183 ? -20.721 10.742 1.281 1.00 97.50 183 ALA A CA 1
ATOM 1373 C C . ALA A 1 183 ? -19.439 11.560 1.067 1.00 97.50 183 ALA A C 1
ATOM 1375 O O . ALA A 1 183 ? -19.525 12.744 0.751 1.00 97.50 183 ALA A O 1
ATOM 1376 N N . ALA A 1 184 ? -18.268 10.945 1.245 1.00 95.19 184 ALA A N 1
ATOM 1377 C CA . ALA A 1 184 ? -16.987 11.601 1.024 1.00 95.19 184 ALA A CA 1
ATOM 1378 C C . ALA A 1 184 ? -16.676 11.841 -0.464 1.00 95.19 184 ALA A C 1
ATOM 1380 O O . ALA A 1 184 ? -15.852 12.705 -0.755 1.00 95.19 184 ALA A O 1
ATOM 1381 N N . ASP A 1 185 ? -17.323 11.095 -1.372 1.00 93.81 185 ASP A N 1
ATOM 1382 C CA . ASP A 1 185 ? -17.218 11.243 -2.834 1.00 93.81 185 ASP A CA 1
ATOM 1383 C C . ASP A 1 185 ? -15.758 11.324 -3.324 1.00 93.81 185 ASP A C 1
ATOM 1385 O O . ASP A 1 185 ? -15.349 12.194 -4.095 1.00 93.81 185 ASP A O 1
ATOM 1389 N N . LEU A 1 186 ? -14.924 10.433 -2.781 1.00 90.88 186 LEU A N 1
ATOM 1390 C CA . LEU A 1 186 ? -13.494 10.393 -3.065 1.00 90.88 186 LEU A CA 1
ATOM 1391 C C . LEU A 1 186 ? -13.233 9.568 -4.336 1.00 90.88 186 LEU A C 1
ATOM 1393 O O . LEU A 1 186 ? -13.905 8.566 -4.565 1.00 90.88 186 LEU A O 1
ATOM 1397 N N . PRO A 1 187 ? -12.240 9.947 -5.164 1.00 90.06 187 PRO A N 1
ATOM 1398 C CA . PRO A 1 18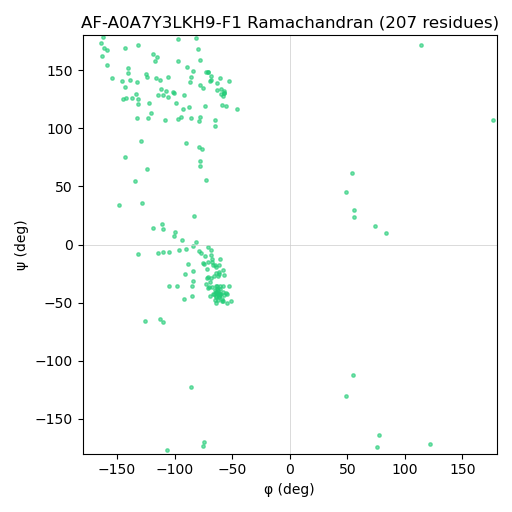7 ? -12.036 9.335 -6.479 1.00 90.06 187 PRO A CA 1
ATOM 1399 C C . PRO A 1 187 ? -11.376 7.947 -6.438 1.00 90.06 187 PRO A C 1
ATOM 1401 O O . PRO A 1 187 ? -11.225 7.319 -7.484 1.00 90.06 187 PRO A O 1
ATOM 1404 N N . GLY A 1 188 ? -10.916 7.488 -5.270 1.00 90.88 188 GLY A N 1
ATOM 1405 C CA . GLY A 1 188 ? -10.252 6.196 -5.129 1.00 90.88 188 GLY A CA 1
ATOM 1406 C C . GLY A 1 188 ? -11.220 5.013 -5.068 1.00 90.88 188 GLY A C 1
ATOM 1407 O O . GLY A 1 188 ? -12.422 5.175 -4.886 1.00 90.88 188 GLY A O 1
ATOM 1408 N N . GLY A 1 189 ? -10.685 3.796 -5.189 1.00 91.62 189 GLY A N 1
ATOM 1409 C CA . GLY A 1 189 ? -11.463 2.553 -5.064 1.00 91.62 189 GLY A CA 1
ATOM 1410 C C . GLY A 1 189 ? -11.419 1.913 -3.674 1.00 91.62 189 GLY A C 1
ATOM 1411 O O . GLY A 1 189 ? -12.103 0.919 -3.440 1.00 91.62 189 GLY A O 1
ATOM 1412 N N . GLY A 1 190 ? -10.628 2.473 -2.754 1.00 94.62 190 GLY A N 1
ATOM 1413 C CA . GLY A 1 190 ? -10.492 1.981 -1.384 1.00 94.62 190 GLY A CA 1
ATOM 1414 C C . GLY A 1 190 ? -9.639 0.707 -1.245 1.00 94.62 190 GLY A C 1
ATOM 1415 O O . GLY A 1 190 ? -8.970 0.270 -2.195 1.00 94.62 190 GLY A O 1
ATOM 1416 N N . PRO A 1 191 ? -9.581 0.136 -0.029 1.00 97.19 191 PRO A N 1
ATOM 1417 C CA . PRO A 1 191 ? -8.772 -1.039 0.253 1.00 97.19 191 PRO A CA 1
ATOM 1418 C C . PRO A 1 191 ? -9.390 -2.322 -0.293 1.00 97.19 191 PRO A C 1
ATOM 1420 O O . PRO A 1 191 ? -10.578 -2.583 -0.151 1.00 97.19 191 PRO A O 1
ATOM 1423 N N . GLN A 1 192 ? -8.553 -3.143 -0.931 1.00 96.94 192 GLN A N 1
ATOM 1424 C CA . GLN A 1 192 ? -8.985 -4.423 -1.498 1.00 96.94 192 GLN A CA 1
ATOM 1425 C C . GLN A 1 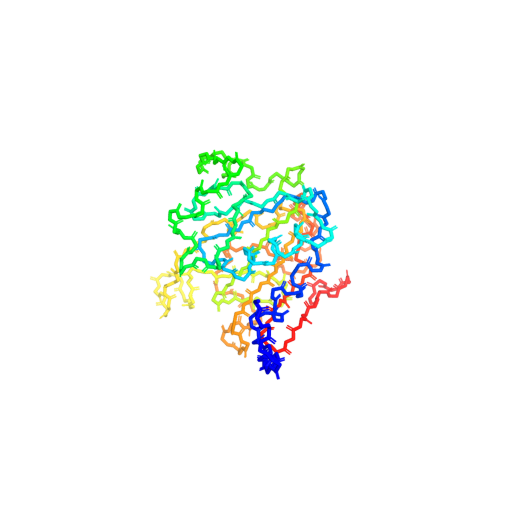192 ? -8.685 -5.603 -0.584 1.00 96.94 192 GLN A C 1
ATOM 1427 O O . GLN A 1 192 ? -9.424 -6.586 -0.571 1.00 96.94 192 GLN A O 1
ATOM 1432 N N . LEU A 1 193 ? -7.559 -5.539 0.125 1.00 97.44 193 LEU A N 1
ATOM 1433 C CA . LEU A 1 193 ? -7.086 -6.629 0.963 1.00 97.44 193 LEU A CA 1
ATOM 1434 C C . LEU A 1 193 ? -6.033 -6.171 1.963 1.00 97.44 193 LEU A C 1
ATOM 1436 O O . LEU A 1 193 ? -5.371 -5.147 1.775 1.00 97.44 193 LEU A O 1
ATOM 1440 N N . VAL A 1 194 ? -5.839 -7.013 2.972 1.00 98.38 194 VAL A N 1
ATOM 1441 C CA . VAL A 1 194 ? -4.759 -6.949 3.950 1.00 98.38 194 VAL A CA 1
ATOM 1442 C C . VAL A 1 194 ? -3.971 -8.259 3.915 1.00 98.38 194 VAL A C 1
ATOM 1444 O O . VAL A 1 194 ? -4.531 -9.327 4.166 1.00 98.38 194 VAL A O 1
ATOM 1447 N N . VAL A 1 195 ? -2.665 -8.200 3.645 1.00 98.38 195 VAL A N 1
ATOM 1448 C CA . VAL A 1 195 ? -1.761 -9.363 3.703 1.00 98.38 195 VAL A CA 1
ATOM 1449 C C . VAL A 1 195 ? -0.963 -9.358 5.002 1.00 98.38 195 VAL A C 1
ATOM 1451 O O . VAL A 1 195 ? -0.316 -8.371 5.354 1.00 98.38 195 VAL A O 1
ATOM 1454 N N . THR A 1 196 ? -0.955 -10.494 5.695 1.00 98.00 196 THR A N 1
ATOM 1455 C CA . THR A 1 196 ? -0.194 -10.709 6.931 1.00 98.00 196 THR A CA 1
ATOM 1456 C C . THR A 1 196 ? 0.590 -12.022 6.866 1.00 98.00 196 THR A C 1
ATOM 1458 O O . THR A 1 196 ? 0.345 -12.830 5.967 1.00 98.00 196 THR A O 1
ATOM 1461 N N . PRO A 1 197 ? 1.479 -12.314 7.834 1.00 96.75 197 PRO A N 1
ATOM 1462 C CA . PRO A 1 197 ? 2.170 -13.598 7.869 1.00 96.75 197 PRO A CA 1
ATOM 1463 C C . PRO A 1 197 ? 1.248 -14.793 8.165 1.00 96.75 197 PRO A C 1
ATOM 1465 O O . PRO A 1 197 ? 1.704 -15.928 8.051 1.00 96.75 197 PRO A O 1
ATOM 1468 N N . LEU A 1 198 ? 0.002 -14.555 8.605 1.00 96.88 198 LEU A N 1
ATOM 1469 C CA . LEU A 1 198 ? -0.954 -15.607 8.978 1.00 96.88 198 LEU A CA 1
ATOM 1470 C C . LEU A 1 198 ? -2.044 -15.827 7.925 1.00 96.88 198 LEU A C 1
ATOM 1472 O O . LEU A 1 198 ? -2.486 -16.955 7.730 1.00 96.88 198 LEU A O 1
ATOM 1476 N N . CYS A 1 199 ? -2.496 -14.765 7.262 1.00 96.81 199 CYS A N 1
ATOM 1477 C CA . CYS A 1 199 ? -3.596 -14.828 6.304 1.00 96.81 199 CYS A CA 1
ATOM 1478 C C . CYS A 1 199 ? -3.618 -13.616 5.362 1.00 96.81 199 CYS A C 1
ATOM 1480 O O . CYS A 1 199 ? -2.929 -12.614 5.577 1.00 96.81 199 CYS A O 1
ATOM 1482 N N . THR A 1 200 ? -4.456 -13.720 4.331 1.00 98.06 200 THR A N 1
ATOM 1483 C CA . THR A 1 200 ? -4.924 -12.589 3.523 1.00 98.06 200 THR A CA 1
ATOM 1484 C C . THR A 1 200 ? -6.400 -12.364 3.830 1.00 98.06 200 THR A C 1
ATOM 1486 O O . THR A 1 200 ? -7.179 -13.312 3.774 1.00 98.06 200 THR A O 1
ATOM 1489 N N . MET A 1 201 ? -6.768 -11.132 4.163 1.00 97.75 201 MET A N 1
ATOM 1490 C CA . MET A 1 201 ? -8.139 -10.718 4.479 1.00 97.75 201 MET A CA 1
ATOM 1491 C C . MET A 1 201 ? -8.630 -9.774 3.383 1.00 97.75 201 MET A C 1
ATOM 1493 O O . MET A 1 201 ? -7.837 -8.990 2.868 1.00 97.75 201 MET A O 1
ATOM 1497 N N . GLY A 1 202 ? -9.898 -9.879 2.998 1.00 97.31 202 GLY A N 1
ATOM 1498 C CA . GLY A 1 202 ? -10.568 -8.921 2.115 1.00 97.31 202 GLY A CA 1
ATOM 1499 C C . GLY A 1 202 ? -11.548 -8.057 2.903 1.00 97.31 202 GLY A C 1
ATOM 1500 O O . GLY A 1 202 ? -11.659 -8.229 4.113 1.00 97.31 202 GLY A O 1
ATOM 1501 N N . PHE A 1 203 ? -12.261 -7.186 2.196 1.00 97.62 203 PHE A N 1
ATOM 1502 C CA . PHE A 1 203 ? -13.366 -6.399 2.740 1.00 97.62 203 PHE A CA 1
ATOM 1503 C C . PHE A 1 203 ? -14.671 -6.880 2.113 1.00 97.62 203 PHE A C 1
ATOM 1505 O O . PHE A 1 203 ? -14.736 -7.095 0.897 1.00 97.62 203 PHE A O 1
ATOM 1512 N N . ASP A 1 204 ? -15.691 -7.076 2.936 1.00 97.44 204 ASP A N 1
ATOM 1513 C CA . ASP A 1 204 ? -17.018 -7.465 2.476 1.00 97.44 204 ASP A CA 1
ATOM 1514 C C . ASP A 1 204 ? -17.629 -6.364 1.576 1.00 97.44 204 ASP A C 1
ATOM 1516 O O . ASP A 1 204 ? -17.589 -5.190 1.945 1.00 97.44 204 ASP A O 1
ATOM 1520 N N . PRO A 1 205 ? -18.199 -6.688 0.399 1.00 95.25 205 PRO A N 1
ATOM 1521 C CA . PRO A 1 205 ? -18.675 -5.672 -0.545 1.00 95.25 205 PRO A CA 1
ATOM 1522 C C . PRO A 1 205 ? -19.826 -4.795 -0.036 1.00 95.25 205 PRO A C 1
ATOM 1524 O O . PRO A 1 205 ? -20.004 -3.687 -0.542 1.00 95.25 205 PRO A O 1
ATOM 1527 N N . GLU A 1 206 ? -20.625 -5.280 0.918 1.00 96.00 206 GLU A N 1
ATOM 1528 C CA . GLU A 1 206 ? -21.787 -4.550 1.434 1.00 96.00 206 GLU A CA 1
ATOM 1529 C C . GLU A 1 206 ? -21.425 -3.702 2.651 1.00 96.00 206 GLU A C 1
ATOM 1531 O O . GLU A 1 206 ? -21.785 -2.528 2.726 1.00 96.00 206 GLU A O 1
ATOM 1536 N N . SER A 1 207 ? -20.704 -4.289 3.604 1.00 96.88 207 SER A N 1
ATOM 1537 C CA . SER A 1 207 ? -20.318 -3.630 4.852 1.00 96.88 207 SER A CA 1
ATOM 1538 C C . SER A 1 207 ? -18.996 -2.867 4.764 1.00 96.88 207 SER A C 1
ATOM 1540 O O . SER A 1 207 ? -18.754 -2.003 5.607 1.00 96.88 207 SER A O 1
ATOM 1542 N N . LEU A 1 208 ? -18.173 -3.139 3.744 1.00 96.81 208 LEU A N 1
ATOM 1543 C CA . LEU A 1 208 ? -16.819 -2.602 3.557 1.00 96.81 208 LEU A CA 1
ATOM 1544 C C . LEU A 1 208 ? -15.887 -2.865 4.753 1.00 96.81 208 LEU A C 1
ATOM 1546 O O . LEU A 1 208 ? -14.986 -2.068 5.025 1.00 96.81 208 LEU A O 1
ATOM 1550 N N . ARG A 1 209 ? -16.121 -3.975 5.464 1.00 95.25 209 ARG A N 1
ATOM 1551 C CA . ARG A 1 209 ? -15.401 -4.400 6.669 1.00 95.25 209 ARG A CA 1
ATOM 1552 C C . ARG A 1 209 ? -14.660 -5.719 6.461 1.00 95.25 209 ARG A C 1
ATOM 1554 O O . ARG A 1 209 ? -15.141 -6.532 5.641 1.00 95.25 209 ARG A O 1
#

Nearest PDB structures (foldseek):
  1poi-assembly1_B  TM=8.391E-01  e=3.455E-17  Acidaminococcus fermentans
  5n00-assembly1_B  TM=8.871E-01  e=4.098E-14  Myxococcus xanthus DK 1622
  5n03-assembly1_D  TM=8.879E-01  e=8.265E-14  Myxococcus xanthus DK 1622
  5n02-assembly1_D  TM=8.863E-01  e=1.212E-13  Myxococcus xanthus DK 1622
  5n01-assembly1_B  TM=8.914E-01  e=2.018E-13  Myxococcus xanthus DK 1622

Mean predicted aligned error: 5.07 Å

Foldseek 3Di:
DDPPPDCPPDPDDLLVVLLCVLLVVDALPAAEEEAFAQLSVVSNQVVNCVPPRVNYWYQQHLFRATAQPDDDRDPGSNDPSSCNHPHHDDNVVVLVCQLVQVRHAEYEAEELAAALLRFHHQAADPDPVDGPDGGPALGSQCSQLRHAEYEYEDQDDDPSHYDNDGPDRSHDACNQWDVVNVVVVHNYPGYAWYGYSVDIGGADPHGSD

Sequence (209 aa):
MTVSQNDQLAPWSRSELMAVQLAKRLRNDDVTVMGTASAIPQVACRLAQLTHAPDLYSIAGGTCSVNPHLGPVVPSCGDYDLLRADTSLSLNDVVLLEGRADVLTVFFAGGLQIDAYGNCNLVSVGDWGRPALRGPGTVGLPFLSRVGRILIYTQSHNARTFVERVDFMGGPGFLRGPADWKAADLPGGGPQLVVTPLCTMGFDPESLR